Protein AF-A0A7K3DW10-F1 (afdb_monomer_lite)

pLDDT: mean 72.93, std 13.85, range [31.61, 94.25]

Radius of gyration: 40.5 Å; chains: 1; bounding box: 69×40×102 Å

Sequence (208 aa):
GTGTGTGTGTGDTVITGAPDILLNDSLDEQGNASLALQLLGTRPHLVWYLPSLSDTSAATDAQNDRGFLELIPKGWLWGTLQLFVAAALAALWRARRLGPLVPERLPVTIRASETTEGRARLYRKANARDRAATALRLSTRTRLAPLIGVPPSQAHTPETFLPALARQLPTPAQDLHTLLFGPPPATDAALIALADHLDALEREVRHS

Foldseek 3Di:
DDDDDDDPDPDDDDDDPCCPLVDPVCVPPPPSVVVVCVVQVVDPDDDDDDDDPPPPVVVVVVCVVVCVVVVPPPCVVVVVVVVVVVVVVVVVVVVVVPPDDPDDDDDDDDDDDPPCPVVVVVCVVQVVQQVLLLVLLLVLLCLCCVLLVHDNVCSPPCVPNVVSLCVLPVDDPDDPCCLNPNGTDPDPVSSVVSNVSSVVSSVSSVVD

Secondary structure (DSSP, 8-state):
----------------S--GGGSGGGSSSTTHHHHHHHHHHTSS--------TTSTTHHHHTTHHHHHHHSS-HHHHHHHHHHHHHHHHHHHHHHTT-S--------------TT-HHHHHHHHHHHHHHHHHHHHHHHHHHHHHHHTT--GGGTT-HHHHHHHHHHH-SS-SS-HHHHHHSPPPSSHHHHHHHHHHHHHHHHHHHH-

Structure (mmCIF, N/CA/C/O backbone):
data_AF-A0A7K3DW10-F1
#
_entry.id   AF-A0A7K3DW10-F1
#
loop_
_atom_site.group_PDB
_atom_site.id
_atom_site.type_symbol
_atom_site.label_atom_id
_atom_site.label_alt_id
_atom_site.label_comp_id
_atom_site.label_asym_id
_atom_site.label_entity_id
_atom_site.label_seq_id
_atom_site.pdbx_PDB_ins_code
_atom_site.Cartn_x
_atom_site.Cartn_y
_atom_site.Cartn_z
_atom_site.occupancy
_atom_site.B_iso_or_equiv
_atom_site.auth_seq_id
_atom_site.auth_comp_id
_atom_site.auth_asym_id
_atom_site.auth_atom_id
_atom_site.pdbx_PDB_model_num
ATOM 1 N N . GLY A 1 1 ? 24.767 13.835 -59.791 1.00 31.61 1 GLY A N 1
ATOM 2 C CA . GLY A 1 1 ? 26.101 14.461 -59.791 1.00 31.61 1 GLY A CA 1
ATOM 3 C C . GLY A 1 1 ? 27.077 13.479 -60.389 1.00 31.61 1 GLY A C 1
ATOM 4 O O . GLY A 1 1 ? 27.100 12.339 -59.954 1.00 31.61 1 GLY A O 1
ATOM 5 N N . THR A 1 2 ? 27.786 13.882 -61.434 1.00 41.62 2 THR A N 1
ATOM 6 C CA . THR A 1 2 ? 28.720 13.055 -62.208 1.00 41.62 2 THR A CA 1
ATOM 7 C C . THR A 1 2 ? 30.065 12.950 -61.492 1.00 41.62 2 THR A C 1
ATOM 9 O O . THR A 1 2 ? 30.748 13.959 -61.337 1.00 41.62 2 THR A O 1
ATOM 12 N N . GLY A 1 3 ? 30.443 11.745 -61.062 1.00 35.25 3 GLY A N 1
ATOM 13 C CA . GLY A 1 3 ? 31.792 11.428 -60.592 1.00 35.25 3 GLY A CA 1
ATOM 14 C C . GLY A 1 3 ? 32.538 10.635 -61.661 1.00 35.25 3 GLY A C 1
ATOM 15 O O . GLY A 1 3 ? 32.183 9.495 -61.942 1.00 35.25 3 GLY A O 1
ATOM 16 N N . THR A 1 4 ? 33.541 11.245 -62.286 1.00 50.53 4 THR A N 1
ATOM 17 C CA . THR A 1 4 ? 34.429 10.603 -63.264 1.00 50.53 4 THR A CA 1
ATOM 18 C C . THR A 1 4 ? 35.564 9.878 -62.542 1.00 50.53 4 THR A C 1
ATOM 20 O O . THR A 1 4 ? 36.434 10.528 -61.966 1.00 50.53 4 THR A O 1
ATOM 23 N N . GLY A 1 5 ? 35.571 8.546 -62.595 1.00 39.66 5 GLY A N 1
ATOM 24 C CA . GLY A 1 5 ? 36.717 7.708 -62.238 1.00 39.66 5 GLY A CA 1
ATOM 25 C C . GLY A 1 5 ? 37.314 7.097 -63.503 1.00 39.66 5 GLY A C 1
ATOM 26 O O . GLY A 1 5 ? 36.637 6.369 -64.223 1.00 39.66 5 GLY A O 1
ATOM 27 N N . THR A 1 6 ? 38.565 7.424 -63.808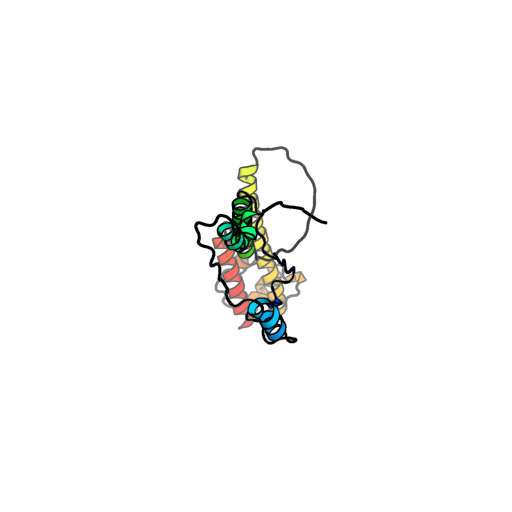 1.00 53.66 6 THR A N 1
ATOM 28 C CA . THR A 1 6 ? 39.306 6.907 -64.964 1.00 53.66 6 THR A CA 1
ATOM 29 C C . THR A 1 6 ? 39.826 5.500 -64.681 1.00 53.66 6 THR A C 1
ATOM 31 O O . THR A 1 6 ? 40.822 5.338 -63.979 1.00 53.66 6 THR A O 1
ATOM 34 N N . GLY A 1 7 ? 39.172 4.495 -65.259 1.00 45.44 7 GLY A N 1
ATOM 35 C CA . GLY A 1 7 ? 39.710 3.149 -65.436 1.00 45.44 7 GLY A CA 1
ATOM 36 C C . GLY A 1 7 ? 39.742 2.820 -66.924 1.00 45.44 7 GLY A C 1
ATOM 37 O O . GLY A 1 7 ? 38.699 2.728 -67.563 1.00 45.44 7 GLY A O 1
ATOM 38 N N . THR A 1 8 ? 40.933 2.685 -67.502 1.00 53.47 8 THR A N 1
ATOM 39 C CA . THR A 1 8 ? 41.121 2.264 -68.895 1.00 53.47 8 THR A CA 1
ATOM 40 C C . THR A 1 8 ? 40.867 0.765 -69.022 1.00 53.47 8 THR A C 1
ATOM 42 O O . THR A 1 8 ? 41.789 -0.045 -68.966 1.00 53.47 8 THR A O 1
ATOM 45 N N . GLY A 1 9 ? 39.600 0.405 -69.182 1.00 54.34 9 GLY A N 1
ATOM 46 C CA . GLY A 1 9 ? 39.150 -0.884 -69.688 1.00 54.34 9 GLY A CA 1
ATOM 47 C C . GLY A 1 9 ? 37.959 -0.621 -70.596 1.00 54.34 9 GLY A C 1
ATOM 48 O O . GLY A 1 9 ? 37.045 0.102 -70.210 1.00 54.34 9 GLY A O 1
ATOM 49 N N . THR A 1 10 ? 37.977 -1.145 -71.818 1.00 59.19 10 THR A N 1
ATOM 50 C CA . THR A 1 10 ? 36.889 -0.995 -72.796 1.00 59.19 10 THR A CA 1
ATOM 51 C C . THR A 1 10 ? 35.698 -1.865 -72.382 1.00 59.19 10 THR A C 1
ATOM 53 O O . THR A 1 10 ? 35.397 -2.875 -73.010 1.00 59.19 10 THR A O 1
ATOM 56 N N . GLY A 1 11 ? 35.074 -1.533 -71.256 1.00 65.44 11 GLY A N 1
ATOM 57 C CA . GLY A 1 11 ? 33.937 -2.251 -70.705 1.00 65.44 11 GLY A CA 1
ATOM 58 C C . GLY A 1 11 ? 32.839 -1.275 -70.324 1.00 65.44 11 GLY A C 1
ATOM 59 O O . GLY A 1 11 ? 33.046 -0.409 -69.476 1.00 65.44 11 GLY A O 1
ATOM 60 N N . ASP A 1 12 ? 31.662 -1.433 -70.928 1.00 69.19 12 ASP A N 1
ATOM 61 C CA . ASP A 1 12 ? 30.487 -0.680 -70.494 1.00 69.19 12 ASP A CA 1
ATOM 62 C C . ASP A 1 12 ? 30.161 -1.061 -69.050 1.00 69.19 12 ASP A C 1
ATOM 64 O O . ASP A 1 12 ? 29.917 -2.233 -68.748 1.00 69.19 12 ASP A O 1
ATOM 68 N N . THR A 1 13 ? 30.181 -0.064 -68.169 1.00 73.75 13 THR A N 1
ATOM 69 C CA . THR A 1 13 ? 29.772 -0.196 -66.772 1.00 73.75 13 THR A CA 1
ATOM 70 C C . THR A 1 13 ? 28.389 0.421 -66.636 1.00 73.75 13 THR A C 1
ATOM 72 O O . THR A 1 13 ? 28.232 1.635 -66.751 1.00 73.75 13 THR A O 1
ATOM 75 N N . VAL A 1 14 ? 27.379 -0.418 -66.412 1.00 73.25 14 VAL A N 1
ATOM 76 C CA . VAL A 1 14 ? 26.004 0.017 -66.152 1.00 73.25 14 VAL A CA 1
ATOM 77 C C . VAL A 1 14 ? 25.771 -0.039 -64.647 1.00 73.25 14 VAL A C 1
ATOM 79 O O . VAL A 1 14 ? 25.924 -1.094 -64.038 1.00 73.25 14 VAL A O 1
ATOM 82 N N . ILE A 1 15 ? 25.429 1.100 -64.045 1.00 74.81 15 ILE A N 1
ATOM 83 C CA . ILE A 1 15 ? 25.097 1.201 -62.620 1.00 74.81 15 ILE A CA 1
ATOM 84 C C . ILE A 1 15 ? 23.582 1.337 -62.504 1.00 74.81 15 ILE A C 1
ATOM 86 O O . ILE A 1 15 ? 23.006 2.304 -63.003 1.00 74.81 15 ILE A O 1
ATOM 90 N N . THR A 1 16 ? 22.946 0.387 -61.826 1.00 71.50 16 THR A N 1
ATOM 91 C CA . THR A 1 16 ? 21.498 0.394 -61.596 1.00 71.50 16 THR A CA 1
ATOM 92 C C . THR A 1 16 ? 21.208 0.878 -60.178 1.00 71.50 16 THR A C 1
ATOM 94 O O . THR A 1 16 ? 21.717 0.317 -59.214 1.00 71.50 16 THR A O 1
ATOM 97 N N . GLY A 1 17 ? 20.390 1.926 -60.045 1.00 71.69 17 GLY A N 1
ATOM 98 C CA . GLY A 1 17 ? 20.025 2.525 -58.750 1.00 71.69 17 GLY A CA 1
ATOM 99 C C . GLY A 1 17 ? 18.888 1.819 -58.002 1.00 71.69 17 GLY A C 1
ATOM 100 O O . GLY A 1 17 ? 18.508 2.272 -56.929 1.00 71.69 17 GLY A O 1
ATOM 101 N N . ALA A 1 18 ? 18.339 0.746 -58.569 1.00 73.38 18 ALA A N 1
ATOM 102 C CA . ALA A 1 18 ? 17.286 -0.066 -57.974 1.00 73.38 18 ALA A CA 1
ATOM 103 C C . ALA A 1 18 ? 17.793 -1.514 -57.872 1.00 73.38 18 ALA A C 1
ATOM 105 O O . ALA A 1 18 ? 17.729 -2.239 -58.865 1.00 73.38 18 ALA A O 1
ATOM 106 N N . PRO A 1 19 ? 18.356 -1.935 -56.728 1.00 70.88 19 PRO A N 1
ATOM 107 C CA . PRO A 1 19 ? 18.767 -3.325 -56.536 1.00 70.88 19 PRO A CA 1
ATOM 108 C C . PRO A 1 19 ? 17.555 -4.265 -56.445 1.00 70.88 19 PRO A C 1
ATOM 110 O O . PRO A 1 19 ? 17.658 -5.426 -56.829 1.00 70.88 19 PRO A O 1
ATOM 113 N N . ASP A 1 20 ? 16.404 -3.738 -56.017 1.00 72.12 20 ASP A N 1
ATOM 114 C CA . ASP A 1 20 ? 15.192 -4.493 -55.675 1.00 72.12 20 ASP A CA 1
ATOM 115 C C . ASP A 1 20 ? 14.641 -5.353 -56.816 1.00 72.12 20 ASP A C 1
ATOM 117 O O . ASP A 1 20 ? 14.128 -6.443 -56.571 1.00 72.12 20 ASP A O 1
ATOM 121 N N . ILE A 1 21 ? 14.813 -4.913 -58.067 1.00 69.75 21 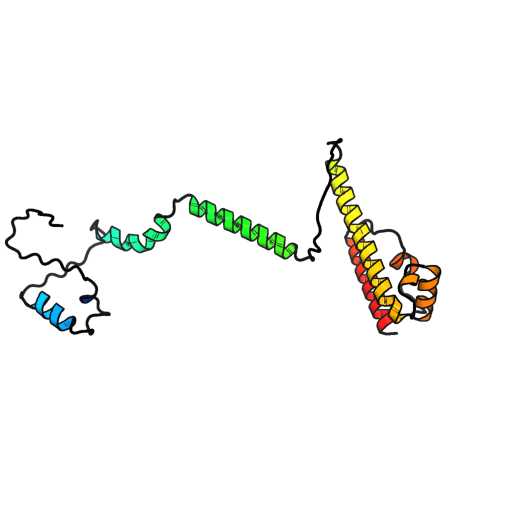ILE A N 1
ATOM 122 C CA . ILE A 1 21 ? 14.363 -5.640 -59.267 1.00 69.75 21 ILE A CA 1
ATOM 123 C C . ILE A 1 21 ? 15.162 -6.927 -59.540 1.00 69.75 21 ILE A C 1
ATOM 125 O O . ILE A 1 21 ? 14.759 -7.729 -60.379 1.00 69.75 21 ILE A O 1
ATOM 129 N N . LEU A 1 22 ? 16.311 -7.106 -58.876 1.00 73.50 22 LEU A N 1
ATOM 130 C CA . LEU A 1 22 ? 17.174 -8.286 -58.994 1.00 73.50 22 LEU A CA 1
ATOM 131 C C . LEU A 1 22 ? 17.059 -9.225 -57.781 1.00 73.50 22 LEU A C 1
ATOM 133 O O . LEU A 1 22 ? 17.731 -10.257 -57.761 1.00 73.50 22 LEU A O 1
ATOM 137 N N . LEU A 1 23 ? 16.242 -8.889 -56.773 1.00 76.44 23 LEU A N 1
ATOM 138 C CA . LEU A 1 23 ? 15.962 -9.788 -55.653 1.00 76.44 23 LEU A CA 1
ATOM 139 C C . LEU A 1 23 ? 14.937 -10.856 -56.048 1.00 76.44 23 LEU A C 1
ATOM 141 O O . LEU A 1 23 ? 14.028 -10.607 -56.836 1.00 76.44 23 LEU A O 1
ATOM 145 N N . ASN A 1 24 ? 15.075 -12.043 -55.447 1.00 75.75 24 ASN A N 1
ATOM 146 C CA . ASN A 1 24 ? 14.178 -13.178 -55.685 1.00 75.75 24 ASN A CA 1
ATOM 147 C C . ASN A 1 24 ? 12.707 -12.824 -55.435 1.00 75.75 24 ASN A C 1
ATOM 149 O O . ASN A 1 24 ? 11.846 -13.296 -56.168 1.00 75.75 24 ASN A O 1
ATOM 153 N N . ASP A 1 25 ? 12.448 -11.982 -54.433 1.00 77.56 25 ASP A N 1
ATOM 154 C CA . ASP A 1 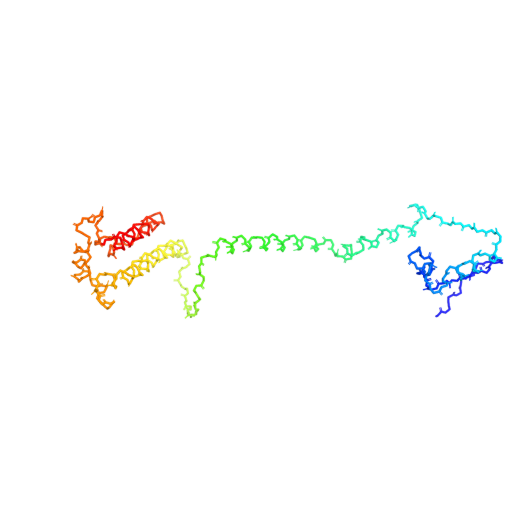25 ? 11.099 -11.624 -53.991 1.00 77.56 25 ASP A CA 1
ATOM 155 C C . ASP A 1 25 ? 10.360 -10.698 -54.971 1.00 77.56 25 ASP A C 1
ATOM 157 O O . ASP A 1 25 ? 9.142 -10.603 -54.897 1.00 77.56 25 ASP A O 1
ATOM 161 N N . SER A 1 26 ? 11.077 -10.032 -55.885 1.00 75.00 26 SER A N 1
ATOM 162 C CA . SER A 1 26 ? 10.505 -9.048 -56.820 1.00 75.00 26 SER A CA 1
ATOM 163 C C . SER A 1 26 ? 10.673 -9.453 -58.289 1.00 75.00 26 SER A C 1
ATOM 165 O O . SER A 1 26 ? 10.379 -8.665 -59.193 1.00 75.00 26 SER A O 1
ATOM 167 N N . LEU A 1 27 ? 11.222 -10.642 -58.562 1.00 77.25 27 LEU A N 1
ATOM 168 C CA . LEU A 1 27 ? 11.637 -11.046 -59.909 1.00 77.25 27 LEU A CA 1
ATOM 169 C C . LEU A 1 27 ? 10.438 -11.342 -60.823 1.00 77.25 27 LEU A C 1
ATOM 171 O O . LEU A 1 27 ? 10.477 -11.065 -62.026 1.00 77.25 27 LEU A O 1
ATOM 175 N N . ASP A 1 28 ? 9.377 -11.908 -60.258 1.00 77.25 28 ASP A N 1
ATOM 176 C CA . ASP A 1 28 ? 8.126 -12.247 -60.936 1.00 77.25 28 ASP A CA 1
ATOM 177 C C . ASP A 1 28 ? 7.158 -11.057 -61.052 1.00 77.25 28 ASP A C 1
ATOM 179 O O . ASP A 1 28 ? 6.156 -11.134 -61.768 1.00 77.25 28 ASP A O 1
ATOM 183 N N . GLU A 1 29 ? 7.490 -9.921 -60.437 1.00 76.88 29 GLU A N 1
ATOM 184 C CA . GLU A 1 29 ? 6.685 -8.708 -60.483 1.00 76.88 29 GLU A CA 1
ATOM 185 C C . GLU A 1 29 ? 7.016 -7.815 -61.696 1.00 76.88 29 GLU A C 1
ATOM 187 O O . GLU A 1 29 ? 8.162 -7.691 -62.126 1.00 76.88 29 GLU A O 1
ATOM 192 N N . 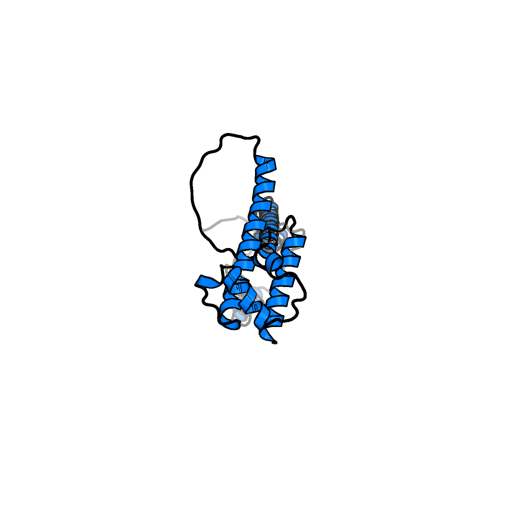GLN A 1 30 ? 5.978 -7.208 -62.292 1.00 76.19 30 GLN A N 1
ATOM 193 C CA . GLN A 1 30 ? 6.023 -6.189 -63.365 1.00 76.19 30 GLN A CA 1
ATOM 194 C C . GLN A 1 30 ? 7.025 -6.422 -64.521 1.00 76.19 30 GLN A C 1
ATOM 196 O O . GLN A 1 30 ? 7.449 -5.479 -65.187 1.00 76.19 30 GLN A O 1
ATOM 201 N N . GLY A 1 31 ? 7.369 -7.677 -64.821 1.00 73.62 31 GLY A N 1
ATOM 202 C CA . GLY A 1 31 ? 8.299 -8.011 -65.903 1.00 73.62 31 GLY A CA 1
ATOM 203 C C . GLY A 1 31 ? 9.777 -7.797 -65.560 1.00 73.62 31 GLY A C 1
ATOM 204 O O . GLY A 1 31 ? 10.606 -7.814 -66.477 1.00 73.62 31 GLY A O 1
ATOM 205 N N . ASN A 1 32 ? 10.124 -7.665 -64.276 1.00 80.38 32 ASN A N 1
ATOM 206 C CA . ASN A 1 32 ? 11.501 -7.536 -63.790 1.00 80.38 32 ASN A CA 1
ATOM 207 C C . ASN A 1 32 ? 12.396 -8.683 -64.282 1.00 80.38 32 ASN A C 1
ATOM 209 O O . ASN A 1 32 ? 13.516 -8.429 -64.720 1.00 80.38 32 ASN A O 1
ATOM 213 N N . ALA A 1 33 ? 11.882 -9.917 -64.354 1.00 78.56 33 ALA A N 1
ATOM 214 C CA . ALA A 1 33 ? 12.588 -11.051 -64.955 1.00 78.56 33 ALA A CA 1
ATOM 215 C C . ALA A 1 33 ? 13.017 -10.799 -66.412 1.00 78.56 33 ALA A C 1
ATOM 217 O O . ALA A 1 33 ? 14.147 -11.100 -66.790 1.00 78.56 33 ALA A O 1
ATOM 218 N N . SER A 1 34 ? 12.137 -10.232 -67.243 1.00 81.50 34 SER A N 1
ATOM 219 C CA . SER A 1 34 ? 12.453 -9.960 -68.652 1.00 81.50 34 SER A CA 1
ATOM 220 C C . SER A 1 34 ? 13.498 -8.852 -68.798 1.00 81.50 34 SER A C 1
ATOM 222 O O . SER A 1 34 ? 14.411 -8.971 -69.614 1.00 81.50 34 SER A O 1
ATOM 224 N N . LEU A 1 35 ? 13.429 -7.829 -67.942 1.00 79.56 35 LEU A N 1
ATOM 225 C CA . LEU A 1 35 ? 14.423 -6.762 -67.866 1.00 79.56 35 LEU A CA 1
ATOM 226 C C . LEU A 1 35 ? 15.782 -7.297 -67.388 1.00 79.56 35 LEU A C 1
ATOM 228 O O . LEU A 1 35 ? 16.809 -6.991 -67.994 1.00 79.56 35 LEU A O 1
ATOM 232 N N . ALA A 1 36 ? 15.793 -8.133 -66.348 1.00 79.00 36 ALA A N 1
ATOM 233 C CA . ALA A 1 36 ? 16.996 -8.775 -65.828 1.00 79.00 36 ALA A CA 1
ATOM 234 C C . ALA A 1 36 ? 17.646 -9.684 -66.881 1.00 79.00 36 ALA A C 1
ATOM 236 O O . ALA A 1 36 ? 18.857 -9.617 -67.083 1.00 79.00 36 ALA A O 1
ATOM 237 N N . LEU A 1 37 ? 16.853 -10.472 -67.617 1.00 80.06 37 LEU A N 1
ATOM 238 C CA . LEU A 1 37 ? 17.339 -11.308 -68.718 1.00 80.06 37 LEU A CA 1
ATOM 239 C C . LEU A 1 37 ? 17.858 -10.483 -69.898 1.00 80.06 37 LEU A C 1
ATOM 241 O O . LEU A 1 37 ? 18.860 -10.863 -70.495 1.00 80.06 37 LEU A O 1
ATOM 245 N N . GLN A 1 38 ? 17.239 -9.348 -70.226 1.00 80.44 38 GLN A N 1
ATOM 246 C CA . GLN A 1 38 ? 17.754 -8.443 -71.257 1.00 80.44 38 GLN A CA 1
ATOM 247 C C . GLN A 1 38 ? 19.111 -7.856 -70.836 1.00 80.44 38 GLN A C 1
ATOM 249 O O . GLN A 1 38 ? 20.055 -7.828 -71.626 1.00 80.44 38 GLN A O 1
ATOM 254 N N . LEU A 1 39 ? 19.234 -7.425 -69.578 1.00 78.31 39 LEU A N 1
ATOM 255 C CA . LEU A 1 39 ? 20.456 -6.825 -69.039 1.00 78.31 39 LEU A CA 1
ATOM 256 C C . LEU A 1 39 ? 21.601 -7.841 -68.918 1.00 78.31 39 LEU A C 1
ATOM 258 O O . LEU A 1 39 ? 22.717 -7.554 -69.349 1.00 78.31 39 LEU A O 1
ATOM 262 N N . LEU A 1 40 ? 21.338 -9.029 -68.370 1.00 76.12 40 LEU A N 1
ATOM 263 C CA . LEU A 1 40 ? 22.361 -10.057 -68.135 1.00 76.12 40 LEU A CA 1
ATOM 264 C C . LEU A 1 40 ? 22.608 -10.937 -69.368 1.00 76.12 40 LEU A C 1
ATOM 266 O O . LEU A 1 40 ? 23.728 -11.391 -69.582 1.00 76.12 40 LEU A O 1
ATOM 270 N N . GLY A 1 41 ? 21.587 -11.167 -70.193 1.00 73.19 41 GLY A N 1
ATOM 271 C CA . GLY A 1 41 ? 21.638 -12.051 -71.361 1.00 73.19 41 GLY A CA 1
ATOM 272 C C . GLY A 1 41 ? 22.234 -11.417 -72.617 1.00 73.19 41 GLY A C 1
ATOM 273 O O . GLY A 1 41 ? 22.494 -12.125 -73.587 1.00 73.19 41 GLY A O 1
ATOM 274 N N . THR A 1 42 ? 22.502 -10.106 -72.615 1.00 72.75 42 THR A N 1
ATOM 275 C CA . THR A 1 42 ? 23.158 -9.427 -73.750 1.00 72.75 42 THR A CA 1
ATOM 276 C C . THR A 1 42 ? 24.602 -9.915 -73.960 1.00 72.75 42 THR A C 1
ATOM 278 O O . THR A 1 42 ? 25.136 -9.800 -75.064 1.00 72.75 42 THR A O 1
ATOM 281 N N . ARG A 1 43 ? 25.254 -10.487 -72.934 1.00 73.44 43 ARG A N 1
ATOM 282 C CA . ARG A 1 43 ? 26.626 -11.011 -73.029 1.00 73.44 43 ARG A CA 1
ATOM 283 C C . ARG A 1 43 ? 26.677 -12.519 -72.740 1.00 73.44 43 ARG A C 1
ATOM 285 O O . ARG A 1 43 ? 26.048 -12.972 -71.792 1.00 73.44 43 ARG A O 1
ATOM 292 N N . PRO A 1 44 ? 27.479 -13.301 -73.491 1.00 72.06 44 PRO A N 1
ATOM 293 C CA . PRO A 1 44 ? 27.583 -14.754 -73.309 1.00 72.06 44 PRO A CA 1
ATOM 294 C C . PRO A 1 44 ? 28.353 -15.173 -72.044 1.00 72.06 44 PRO A C 1
ATOM 296 O O . PRO A 1 44 ? 28.306 -16.338 -71.659 1.00 72.06 44 PRO A O 1
ATOM 299 N N . HIS A 1 45 ? 29.068 -14.247 -71.397 1.00 74.12 45 HIS A N 1
ATOM 300 C CA . HIS A 1 45 ? 29.840 -14.511 -70.184 1.00 74.12 45 HIS A CA 1
ATOM 301 C C . HIS A 1 45 ? 29.303 -13.682 -69.022 1.00 74.12 45 HIS A C 1
ATOM 303 O O . HIS A 1 45 ? 29.409 -12.455 -69.025 1.00 74.12 45 HIS A O 1
ATOM 309 N N . LEU A 1 46 ? 28.765 -14.377 -68.021 1.00 78.12 46 LEU A N 1
ATOM 310 C CA . LEU A 1 46 ? 28.290 -13.799 -66.773 1.00 78.12 46 LEU A CA 1
ATOM 311 C C . LEU A 1 46 ? 29.182 -14.297 -65.633 1.00 78.12 46 LEU A C 1
ATOM 313 O O . LEU A 1 46 ? 29.307 -15.502 -65.420 1.00 78.12 46 LEU A O 1
ATOM 317 N N . VAL A 1 47 ? 29.818 -13.370 -64.918 1.00 78.38 47 VAL A N 1
ATOM 318 C CA . VAL A 1 47 ? 30.636 -13.684 -63.742 1.00 78.38 47 VAL A CA 1
ATOM 319 C C . VAL A 1 47 ? 29.855 -13.272 -62.506 1.00 78.38 47 VAL A C 1
ATOM 321 O O . VAL A 1 47 ? 29.613 -12.088 -62.285 1.00 78.38 47 VAL A O 1
ATOM 324 N N . TRP A 1 48 ? 29.466 -14.255 -61.700 1.00 78.06 48 TRP A N 1
ATOM 325 C CA . TRP A 1 48 ? 28.854 -14.016 -60.400 1.00 78.06 48 TRP A CA 1
ATOM 326 C C . TRP A 1 48 ? 29.954 -13.773 -59.375 1.00 78.06 48 TRP A C 1
ATOM 328 O O . TRP A 1 48 ? 30.717 -14.680 -59.043 1.00 78.06 48 TRP A O 1
ATOM 338 N N . TYR A 1 49 ? 30.055 -12.537 -58.895 1.00 76.00 49 TYR A N 1
ATOM 339 C CA . TYR A 1 49 ? 30.950 -12.210 -57.796 1.00 76.00 49 TYR A CA 1
ATOM 340 C C . TYR A 1 49 ? 30.263 -12.550 -56.473 1.00 76.00 49 TYR A C 1
ATOM 342 O O . TYR A 1 49 ? 29.222 -11.983 -56.148 1.00 76.00 49 TYR A O 1
ATOM 350 N N . LEU A 1 50 ? 30.847 -13.486 -55.724 1.00 75.12 50 LEU A N 1
ATOM 351 C CA . LEU A 1 50 ? 30.429 -13.811 -54.366 1.00 75.12 50 LEU A CA 1
ATOM 352 C C . LEU A 1 50 ? 31.436 -13.157 -53.406 1.00 75.12 50 LEU A C 1
ATOM 354 O O . LEU A 1 50 ? 32.585 -13.605 -53.368 1.00 75.12 50 LEU A O 1
ATOM 358 N N . PRO A 1 51 ? 31.055 -12.099 -52.669 1.00 70.12 51 PRO A N 1
ATOM 359 C CA . PRO A 1 51 ? 31.961 -11.443 -51.736 1.00 70.12 51 PRO A CA 1
ATOM 360 C C . PRO A 1 51 ? 32.427 -12.434 -50.668 1.00 70.12 51 PRO A C 1
ATOM 362 O O . PRO A 1 51 ? 31.617 -13.150 -50.073 1.00 70.12 51 PRO A O 1
ATOM 365 N N . SER A 1 52 ? 33.729 -12.483 -50.412 1.00 67.50 52 SER A N 1
ATOM 366 C CA . SER A 1 52 ? 34.296 -13.271 -49.317 1.00 67.50 52 SER A CA 1
ATOM 367 C C . SER A 1 52 ? 34.389 -12.414 -48.050 1.00 67.50 52 SER A C 1
ATOM 369 O O . SER A 1 52 ? 34.488 -11.196 -48.133 1.00 67.50 52 SER A O 1
ATOM 371 N N . LEU A 1 53 ? 34.405 -13.014 -46.854 1.00 55.06 53 LEU A N 1
ATOM 372 C CA . LEU A 1 53 ? 34.553 -12.265 -45.585 1.00 55.06 53 LEU A CA 1
ATOM 373 C C . LEU A 1 53 ? 35.878 -11.479 -45.483 1.00 55.06 53 LEU A C 1
ATOM 375 O O . LEU A 1 53 ? 36.031 -10.624 -44.614 1.00 55.06 53 LEU A O 1
ATOM 379 N N . SER A 1 54 ? 36.836 -11.787 -46.357 1.00 60.94 54 SER A N 1
ATOM 380 C CA . SER A 1 54 ? 38.098 -11.070 -46.551 1.00 60.94 54 SER A CA 1
ATOM 381 C C . SER A 1 54 ? 37.960 -9.790 -47.385 1.00 60.94 54 SER A C 1
ATOM 383 O O . SER A 1 54 ? 38.875 -8.969 -47.371 1.00 60.94 54 SER A O 1
ATOM 385 N N . ASP A 1 55 ? 36.841 -9.598 -48.087 1.00 65.12 55 ASP A N 1
ATOM 386 C CA . ASP A 1 55 ? 36.538 -8.365 -48.804 1.00 65.12 55 ASP A CA 1
ATOM 387 C C . ASP A 1 55 ? 35.999 -7.321 -47.820 1.00 65.12 55 ASP A C 1
ATOM 389 O O . ASP A 1 55 ? 34.910 -7.458 -47.258 1.00 65.12 55 ASP A O 1
ATOM 393 N N . THR A 1 56 ? 36.760 -6.242 -47.626 1.00 55.19 56 THR A N 1
ATOM 394 C CA . THR A 1 56 ? 36.464 -5.137 -46.694 1.00 55.19 56 THR A CA 1
ATOM 395 C C . THR A 1 56 ? 35.053 -4.551 -46.874 1.00 55.19 56 THR A C 1
ATOM 397 O O . THR A 1 56 ? 34.474 -4.030 -45.924 1.00 55.19 56 THR A O 1
ATOM 400 N N . SER A 1 57 ? 34.459 -4.673 -48.066 1.00 57.34 57 SER A N 1
ATOM 401 C CA . SER A 1 57 ? 33.093 -4.227 -48.367 1.00 57.34 57 SER A CA 1
ATOM 402 C C . SER A 1 57 ? 32.004 -5.154 -47.804 1.00 57.34 57 SER A C 1
ATOM 404 O O . SER A 1 57 ? 30.998 -4.654 -47.311 1.00 57.34 57 SER A O 1
ATOM 406 N N . ALA A 1 58 ? 32.213 -6.478 -47.774 1.00 53.41 58 ALA A N 1
ATOM 407 C CA . ALA A 1 58 ? 31.246 -7.445 -47.227 1.00 53.41 58 ALA A CA 1
ATOM 408 C C . ALA A 1 58 ? 31.122 -7.347 -45.697 1.00 53.41 58 ALA A C 1
ATOM 410 O O . ALA A 1 58 ? 30.058 -7.585 -45.123 1.00 53.41 58 ALA A O 1
ATOM 411 N N . ALA A 1 59 ? 32.201 -6.919 -45.038 1.00 52.56 59 ALA A N 1
ATOM 412 C CA . ALA A 1 59 ? 32.188 -6.589 -43.619 1.00 52.56 59 ALA A CA 1
ATOM 413 C C . ALA A 1 59 ? 31.312 -5.364 -43.297 1.00 52.56 59 ALA A C 1
ATOM 415 O O . ALA A 1 59 ? 30.950 -5.187 -42.142 1.00 52.56 59 ALA A O 1
ATOM 416 N N . THR A 1 60 ? 30.951 -4.537 -44.288 1.00 53.88 60 THR A N 1
ATOM 417 C CA . THR A 1 60 ? 30.167 -3.309 -44.064 1.00 53.88 60 THR A CA 1
ATOM 418 C C . THR A 1 60 ? 28.662 -3.599 -43.991 1.00 53.88 60 THR A C 1
ATOM 420 O O . THR A 1 60 ? 27.979 -3.026 -43.147 1.00 53.88 60 THR A O 1
ATOM 423 N N . ASP A 1 61 ? 28.152 -4.549 -44.787 1.00 54.12 61 ASP A N 1
ATOM 424 C CA . ASP A 1 61 ? 26.725 -4.918 -44.785 1.00 54.12 61 ASP A CA 1
ATOM 425 C C . ASP A 1 61 ? 26.351 -5.885 -43.655 1.00 54.12 61 ASP A C 1
ATOM 427 O O . ASP A 1 61 ? 25.311 -5.715 -43.024 1.00 54.12 61 ASP A O 1
ATOM 431 N N . ALA A 1 62 ? 27.223 -6.833 -43.291 1.00 52.62 62 ALA A N 1
ATOM 432 C CA . ALA A 1 62 ? 27.021 -7.654 -42.088 1.00 52.62 62 ALA A CA 1
ATOM 433 C C . ALA A 1 62 ? 27.101 -6.826 -40.784 1.00 52.62 62 ALA A C 1
ATOM 435 O O . ALA A 1 62 ? 26.675 -7.278 -39.716 1.00 52.62 62 ALA A O 1
ATOM 436 N N . GLN A 1 63 ? 27.635 -5.601 -40.865 1.00 51.50 63 GLN A N 1
ATOM 437 C CA . GLN A 1 63 ? 27.620 -4.623 -39.785 1.00 51.50 63 GLN A CA 1
ATOM 438 C C . GLN A 1 63 ? 26.297 -3.846 -39.715 1.00 51.50 63 GLN A C 1
ATOM 440 O O . GLN A 1 63 ? 26.046 -3.256 -38.673 1.00 51.50 63 GLN A O 1
ATOM 445 N N . ASN A 1 64 ? 25.426 -3.842 -40.735 1.00 51.53 64 ASN A N 1
ATOM 446 C CA . ASN A 1 64 ? 24.168 -3.075 -40.680 1.00 51.53 64 ASN A CA 1
ATOM 447 C C . ASN A 1 64 ? 23.187 -3.615 -39.625 1.00 51.53 64 ASN A C 1
ATOM 449 O O . ASN A 1 64 ? 22.524 -2.820 -38.959 1.00 51.53 64 ASN A O 1
ATOM 453 N N . ASP A 1 65 ? 23.196 -4.924 -39.357 1.00 50.91 65 ASP A N 1
ATOM 454 C CA . ASP A 1 65 ? 22.452 -5.509 -38.229 1.00 50.91 65 ASP A CA 1
ATOM 455 C C . ASP A 1 65 ? 23.084 -5.169 -36.866 1.00 50.91 65 ASP A C 1
ATOM 457 O O . ASP A 1 65 ? 22.400 -5.105 -35.842 1.00 50.91 65 ASP A O 1
ATOM 461 N N . ARG A 1 66 ? 24.397 -4.892 -36.834 1.00 52.25 66 ARG A N 1
ATOM 462 C CA . ARG A 1 66 ? 25.093 -4.357 -35.649 1.00 52.25 66 ARG A CA 1
ATOM 463 C C . ARG A 1 66 ? 24.993 -2.834 -35.544 1.00 52.25 66 ARG A C 1
ATOM 465 O O . ARG A 1 66 ? 25.149 -2.295 -34.452 1.00 52.25 66 ARG A O 1
ATOM 472 N N . GLY A 1 67 ? 24.666 -2.150 -36.637 1.00 54.69 67 GLY A N 1
ATOM 473 C CA . GLY A 1 67 ? 24.728 -0.702 -36.780 1.00 54.69 67 GLY A CA 1
ATOM 474 C C . GLY A 1 67 ? 23.792 0.015 -35.823 1.00 54.69 67 GLY A C 1
ATOM 475 O O . GLY A 1 67 ? 24.197 0.985 -35.193 1.00 54.69 67 GLY A O 1
ATOM 476 N N . PHE A 1 68 ? 22.582 -0.499 -35.604 1.00 56.50 68 PHE A N 1
ATOM 477 C CA . PHE A 1 68 ? 21.611 0.166 -34.728 1.00 56.50 68 PHE A CA 1
ATOM 478 C C . PHE A 1 68 ? 22.013 0.149 -33.243 1.00 56.50 68 PHE A C 1
ATOM 480 O O . PHE A 1 68 ? 21.753 1.110 -32.520 1.00 56.50 68 PHE A O 1
ATOM 487 N N . LEU A 1 69 ? 22.677 -0.919 -32.784 1.00 56.16 69 LEU A N 1
ATOM 488 C CA . LEU A 1 69 ? 23.190 -1.032 -31.411 1.00 56.16 69 LEU A CA 1
ATOM 489 C C . LEU A 1 69 ? 24.621 -0.497 -31.257 1.00 56.16 69 LEU A C 1
ATOM 491 O O . LEU A 1 69 ? 25.054 -0.245 -30.136 1.00 56.16 69 LEU A O 1
ATOM 495 N N . GLU A 1 70 ? 25.352 -0.309 -32.355 1.00 59.50 70 GLU A N 1
ATOM 496 C CA . GLU A 1 70 ? 26.724 0.215 -32.371 1.00 59.50 70 GLU A CA 1
ATOM 497 C C . GLU A 1 70 ? 26.779 1.739 -32.583 1.00 59.50 70 GLU A C 1
ATOM 499 O O . GLU A 1 70 ? 27.686 2.400 -32.079 1.00 59.50 70 GLU A O 1
ATOM 504 N N . LEU A 1 71 ? 25.750 2.318 -33.216 1.00 60.75 71 LEU A N 1
ATOM 505 C CA . LEU A 1 71 ? 25.446 3.758 -33.203 1.00 60.75 71 LEU A CA 1
ATOM 506 C C . LEU A 1 71 ? 25.111 4.267 -31.793 1.00 60.75 71 LEU A C 1
ATOM 508 O O . LEU A 1 71 ? 25.203 5.462 -31.512 1.00 60.75 71 LEU A O 1
ATOM 512 N N . ILE A 1 72 ? 24.734 3.358 -30.895 1.00 60.75 72 ILE A N 1
ATOM 513 C CA . ILE A 1 72 ? 24.522 3.647 -29.488 1.00 60.75 72 ILE A CA 1
ATOM 514 C C . ILE A 1 72 ? 25.896 3.713 -28.796 1.00 60.75 72 ILE A C 1
ATOM 516 O O . ILE A 1 72 ? 26.610 2.708 -28.747 1.00 60.75 72 ILE A O 1
ATOM 520 N N . PRO A 1 73 ? 26.287 4.866 -28.212 1.00 65.69 73 PRO A N 1
ATOM 521 C CA . PRO A 1 73 ? 27.539 4.977 -27.473 1.00 65.69 73 PRO A CA 1
ATOM 522 C C . PRO A 1 73 ? 27.639 3.853 -26.438 1.00 65.69 73 PRO A C 1
ATOM 524 O O . PRO A 1 73 ? 26.691 3.632 -25.686 1.00 65.69 73 PRO A O 1
ATOM 527 N N . LYS A 1 74 ? 28.789 3.171 -26.345 1.00 64.81 74 LYS A N 1
ATOM 528 C CA . LYS A 1 74 ? 29.000 2.005 -25.451 1.00 64.81 74 LYS A CA 1
ATOM 529 C C . LYS A 1 74 ? 28.621 2.268 -23.978 1.00 64.81 74 LYS A C 1
ATOM 531 O O . LYS A 1 74 ? 28.333 1.335 -23.234 1.00 64.81 74 LYS A O 1
ATOM 536 N N . GLY A 1 75 ? 28.581 3.536 -23.555 1.00 64.62 75 GLY A N 1
ATOM 537 C CA . GLY A 1 75 ? 28.108 3.958 -22.231 1.00 64.62 75 GLY A CA 1
ATOM 538 C C . GLY A 1 75 ? 26.585 3.918 -22.032 1.00 64.62 75 GLY A C 1
ATOM 539 O O . GLY A 1 75 ? 26.124 3.839 -20.896 1.00 64.62 75 GLY A O 1
ATOM 540 N N . TRP A 1 76 ? 25.777 3.929 -23.095 1.00 72.94 76 TRP A N 1
ATOM 541 C CA . TRP A 1 76 ? 24.316 3.923 -22.979 1.00 72.94 76 TRP A CA 1
ATOM 542 C C . TRP A 1 76 ? 23.765 2.538 -22.622 1.00 72.94 76 TRP A C 1
ATOM 544 O O . TRP A 1 76 ? 22.740 2.450 -21.956 1.00 72.94 76 TRP A O 1
ATOM 554 N N . LEU A 1 77 ? 24.480 1.454 -22.949 1.00 75.00 77 LEU A N 1
ATOM 555 C CA . LEU A 1 77 ? 24.190 0.111 -22.424 1.00 75.00 77 LEU A CA 1
ATOM 556 C C . LEU A 1 77 ? 24.255 0.085 -20.890 1.00 75.00 77 LEU A C 1
ATOM 558 O O . LEU A 1 77 ? 23.357 -0.437 -20.239 1.00 75.00 77 LEU A O 1
ATOM 562 N N . TRP A 1 78 ? 25.261 0.735 -20.299 1.00 79.19 78 TRP A N 1
ATOM 563 C CA . TRP A 1 78 ? 25.332 0.910 -18.846 1.00 79.19 78 TRP A CA 1
ATOM 564 C C . TRP A 1 78 ? 24.209 1.806 -18.322 1.00 79.19 78 TRP A C 1
ATOM 566 O O . TRP A 1 78 ? 23.624 1.503 -17.285 1.00 79.19 78 TRP A O 1
ATOM 576 N N . GLY A 1 79 ? 23.847 2.857 -19.062 1.00 82.62 79 GLY A N 1
ATOM 577 C CA . GLY A 1 79 ? 22.722 3.732 -18.723 1.00 82.62 79 GLY A CA 1
ATOM 578 C C . GLY A 1 79 ? 21.364 3.020 -18.738 1.00 82.62 79 GLY A C 1
ATOM 579 O O . GLY A 1 79 ? 20.579 3.182 -17.809 1.00 82.62 79 GLY A O 1
ATOM 580 N N . THR A 1 80 ? 21.091 2.200 -19.752 1.00 84.31 80 THR A N 1
ATOM 581 C CA . THR A 1 80 ? 19.853 1.412 -19.875 1.00 84.31 80 THR A CA 1
ATOM 582 C C . THR A 1 80 ? 19.813 0.274 -18.863 1.00 84.31 80 THR A C 1
ATOM 584 O O . THR A 1 80 ? 18.765 0.050 -18.264 1.00 84.31 80 THR A O 1
ATOM 587 N N . LEU A 1 81 ? 20.945 -0.378 -18.582 1.00 86.38 81 LEU A N 1
ATOM 588 C CA . LEU A 1 81 ? 21.051 -1.370 -17.513 1.00 86.38 81 LEU A CA 1
ATOM 589 C C . LEU A 1 81 ? 20.799 -0.734 -16.140 1.00 86.38 81 LEU A C 1
ATOM 591 O O . LEU A 1 81 ? 20.035 -1.268 -15.340 1.00 86.38 81 LEU A O 1
ATOM 595 N N . GLN A 1 82 ? 21.383 0.434 -15.874 1.00 90.00 82 GLN A N 1
ATOM 596 C CA . GLN A 1 82 ? 21.151 1.173 -14.637 1.00 90.00 82 GLN A CA 1
ATOM 597 C C . GLN A 1 82 ? 19.701 1.663 -14.535 1.00 90.00 82 GLN A C 1
ATOM 599 O O . GLN A 1 82 ? 19.105 1.564 -13.463 1.00 90.00 82 GLN A O 1
ATOM 604 N N . LEU A 1 83 ? 19.109 2.134 -15.636 1.00 90.62 83 LEU A N 1
ATOM 605 C CA . LEU A 1 83 ? 17.695 2.504 -15.713 1.00 90.62 83 LEU A CA 1
ATOM 606 C C . LEU A 1 83 ? 16.794 1.292 -15.465 1.00 90.62 83 LEU A C 1
ATOM 608 O O . LEU A 1 83 ? 15.814 1.410 -14.738 1.00 90.62 83 LEU A O 1
ATOM 612 N N . PHE A 1 84 ? 17.138 0.128 -16.012 1.00 93.38 84 PHE A N 1
ATOM 613 C CA . PHE A 1 84 ? 16.413 -1.120 -15.806 1.00 93.38 84 PHE A CA 1
ATOM 614 C C . PHE A 1 84 ? 16.495 -1.578 -14.350 1.00 93.38 84 PHE A C 1
ATOM 616 O O . PHE A 1 84 ? 15.468 -1.879 -13.750 1.00 93.38 84 PHE A O 1
ATOM 623 N N . VAL A 1 85 ? 17.683 -1.562 -13.741 1.00 94.25 85 VAL A N 1
ATOM 624 C CA . VAL A 1 85 ? 17.859 -1.873 -12.314 1.00 94.25 85 VAL A CA 1
ATOM 625 C C . VAL A 1 85 ? 17.088 -0.876 -11.449 1.00 94.25 85 VAL A C 1
ATOM 627 O O . VAL A 1 85 ? 16.387 -1.282 -10.524 1.00 94.25 85 VAL A O 1
ATOM 630 N N . ALA A 1 86 ? 17.149 0.419 -11.763 1.00 93.44 86 ALA A N 1
ATOM 631 C CA . ALA A 1 86 ? 16.382 1.447 -11.067 1.00 93.44 86 ALA A CA 1
ATOM 632 C C . ALA A 1 86 ? 14.869 1.238 -11.228 1.00 93.44 86 ALA A C 1
ATOM 634 O O . ALA A 1 86 ? 14.137 1.345 -10.247 1.00 93.44 86 ALA A O 1
ATOM 635 N N . ALA A 1 87 ? 14.397 0.885 -12.425 1.00 93.44 87 ALA A N 1
ATOM 636 C CA . ALA A 1 87 ? 13.000 0.577 -12.708 1.00 93.44 87 ALA A CA 1
ATOM 637 C C . ALA A 1 87 ? 12.548 -0.706 -12.004 1.00 93.44 87 ALA A C 1
ATOM 639 O O . ALA A 1 87 ? 11.453 -0.729 -11.459 1.00 93.44 87 ALA A O 1
ATOM 640 N N . ALA A 1 88 ? 13.387 -1.739 -11.940 1.00 91.94 88 ALA A N 1
ATOM 641 C CA . ALA A 1 88 ? 13.114 -2.980 -11.224 1.00 91.94 88 ALA A CA 1
ATOM 642 C C . ALA A 1 88 ? 13.067 -2.749 -9.711 1.00 91.94 88 ALA A C 1
ATOM 644 O O . ALA A 1 88 ? 12.156 -3.232 -9.047 1.00 91.94 88 ALA A O 1
ATOM 645 N N . LEU A 1 89 ? 13.986 -1.954 -9.157 1.00 90.56 89 LEU A N 1
ATOM 646 C CA . LEU A 1 89 ? 13.939 -1.529 -7.757 1.00 90.56 89 LEU A CA 1
ATOM 647 C C . LEU A 1 89 ? 12.712 -0.660 -7.482 1.00 90.56 89 LEU A C 1
ATOM 649 O O . LEU A 1 89 ? 12.057 -0.848 -6.460 1.00 90.56 89 LEU A O 1
ATOM 653 N N . ALA A 1 90 ? 12.361 0.250 -8.391 1.00 86.44 90 ALA A N 1
ATOM 654 C CA . ALA A 1 90 ? 11.159 1.068 -8.292 1.00 86.44 90 ALA A CA 1
ATOM 655 C C . ALA A 1 90 ? 9.890 0.214 -8.387 1.00 86.44 90 ALA A C 1
ATOM 657 O O . ALA A 1 90 ? 8.967 0.428 -7.610 1.00 86.44 90 ALA A O 1
ATOM 658 N N . ALA A 1 91 ? 9.851 -0.777 -9.275 1.00 85.50 91 ALA A N 1
ATOM 659 C CA . ALA A 1 91 ? 8.748 -1.710 -9.448 1.00 85.50 91 ALA A CA 1
ATOM 660 C C . ALA A 1 91 ? 8.634 -2.657 -8.256 1.00 85.50 91 ALA A C 1
ATOM 662 O O . ALA A 1 91 ? 7.535 -2.854 -7.765 1.00 85.50 91 ALA A O 1
ATOM 663 N N . LEU A 1 92 ? 9.741 -3.172 -7.718 1.00 84.88 92 LEU A N 1
ATOM 664 C CA . LEU A 1 92 ? 9.755 -4.009 -6.519 1.00 84.88 92 LEU A CA 1
ATOM 665 C C . LEU A 1 92 ? 9.364 -3.200 -5.277 1.00 84.88 92 LEU A C 1
ATOM 667 O O . LEU A 1 92 ? 8.579 -3.668 -4.454 1.00 84.88 92 LEU A O 1
ATOM 671 N N . TRP A 1 93 ? 9.857 -1.964 -5.157 1.00 81.31 93 TRP A N 1
ATOM 672 C CA . TRP A 1 93 ? 9.435 -1.020 -4.125 1.00 81.31 93 TRP A CA 1
ATOM 673 C C . TRP A 1 93 ? 7.952 -0.701 -4.259 1.00 81.31 93 TRP A C 1
ATOM 675 O O . TRP A 1 93 ? 7.249 -0.699 -3.260 1.00 81.31 93 TRP A O 1
ATOM 685 N N . ARG A 1 94 ? 7.449 -0.481 -5.475 1.00 71.12 94 ARG A N 1
ATOM 686 C CA . ARG A 1 94 ? 6.051 -0.122 -5.732 1.00 71.12 94 ARG A CA 1
ATOM 687 C C . ARG A 1 94 ? 5.103 -1.313 -5.630 1.00 71.12 94 ARG A C 1
ATOM 689 O O . ARG A 1 94 ? 4.015 -1.134 -5.105 1.00 71.12 94 ARG A O 1
ATOM 696 N N . ALA A 1 95 ? 5.535 -2.516 -5.996 1.00 67.56 95 ALA A N 1
ATOM 697 C CA . ALA A 1 95 ? 4.820 -3.775 -5.789 1.00 67.56 95 ALA A CA 1
ATOM 698 C C . ALA A 1 95 ? 4.740 -4.121 -4.299 1.00 67.56 95 ALA A C 1
ATOM 700 O O . ALA A 1 95 ? 3.690 -4.528 -3.816 1.00 67.56 95 ALA A O 1
ATOM 701 N N . ARG A 1 96 ? 5.804 -3.846 -3.530 1.00 66.50 96 ARG A N 1
ATOM 702 C CA . ARG A 1 96 ? 5.759 -3.891 -2.059 1.00 66.50 96 ARG A CA 1
ATOM 703 C C . ARG A 1 96 ? 4.988 -2.727 -1.431 1.00 66.50 96 ARG A C 1
ATOM 705 O O . ARG A 1 96 ? 4.689 -2.773 -0.243 1.00 66.50 96 ARG A O 1
ATOM 712 N N . ARG A 1 97 ? 4.675 -1.680 -2.200 1.00 60.66 97 ARG A N 1
A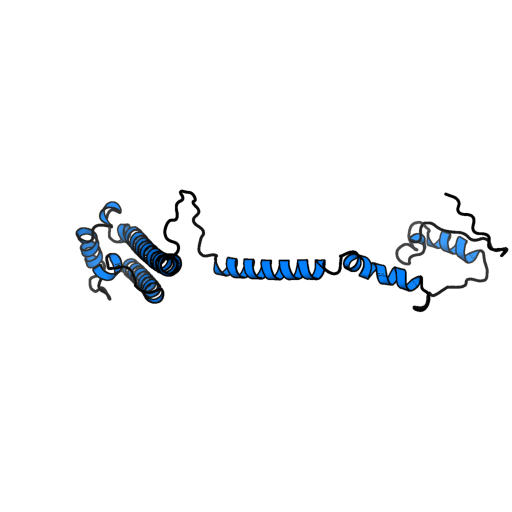TOM 713 C CA . ARG A 1 97 ? 4.062 -0.428 -1.728 1.00 60.66 97 ARG A CA 1
ATOM 714 C C . ARG A 1 97 ? 2.750 -0.098 -2.447 1.00 60.66 97 ARG A C 1
ATOM 716 O O . ARG A 1 97 ? 2.359 1.064 -2.497 1.00 60.66 97 ARG A O 1
ATOM 723 N N . LEU A 1 98 ? 2.036 -1.128 -2.907 1.00 49.91 98 LEU A N 1
ATOM 724 C CA . LEU A 1 98 ? 0.581 -1.121 -3.082 1.00 49.91 98 LEU A CA 1
ATOM 725 C C . LEU A 1 98 ? -0.093 -1.510 -1.753 1.00 49.91 98 LEU A C 1
ATOM 727 O O . LEU A 1 98 ? -0.932 -2.395 -1.681 1.00 49.91 98 LEU A O 1
ATOM 731 N N . GLY A 1 99 ? 0.305 -0.827 -0.679 1.00 58.38 99 GLY A N 1
ATOM 732 C CA . GLY A 1 99 ? -0.615 -0.489 0.401 1.00 58.38 99 GLY A CA 1
ATOM 733 C C . GLY A 1 99 ? -1.175 0.900 0.057 1.00 58.38 99 GLY A C 1
ATOM 734 O O . GLY A 1 99 ? -0.374 1.770 -0.292 1.00 58.38 99 GLY A O 1
ATOM 735 N N . PRO A 1 100 ? -2.501 1.110 0.060 1.00 50.03 100 PRO A N 1
ATOM 736 C CA . PRO A 1 100 ? -3.173 2.220 -0.621 1.00 50.03 100 PRO A CA 1
ATOM 737 C C . PRO A 1 100 ? -2.583 3.601 -0.284 1.00 50.03 100 PRO A C 1
ATOM 739 O O . PRO A 1 100 ? -2.495 3.980 0.883 1.00 50.03 100 PRO A O 1
ATOM 742 N N . LEU A 1 101 ? -2.201 4.377 -1.309 1.00 51.94 101 LEU A N 1
ATOM 743 C CA . LEU A 1 101 ? -1.882 5.799 -1.157 1.00 51.94 101 LEU A CA 1
ATOM 744 C C . LEU A 1 101 ? -3.193 6.588 -1.085 1.00 51.94 101 LEU A C 1
ATOM 746 O O . LEU A 1 101 ? -3.736 6.986 -2.112 1.00 51.94 101 LEU A O 1
ATOM 750 N N . VAL A 1 102 ? -3.668 6.837 0.134 1.00 52.47 102 VAL A N 1
ATOM 751 C CA . VAL A 1 102 ? -4.502 8.010 0.415 1.00 52.47 102 VAL A CA 1
ATOM 752 C C . VAL A 1 102 ? -3.587 9.235 0.295 1.00 52.47 102 VAL A C 1
ATOM 754 O O . VAL A 1 102 ? -2.585 9.311 1.016 1.00 52.47 102 VAL A O 1
ATOM 757 N N . PRO A 1 103 ? -3.845 10.153 -0.648 1.00 59.75 103 PRO A N 1
ATOM 758 C CA . PRO A 1 103 ? -3.051 11.357 -0.803 1.00 59.75 103 PRO A CA 1
ATOM 759 C C . PRO A 1 103 ? -3.603 12.439 0.127 1.00 59.75 103 PRO A C 1
ATOM 761 O O . PRO A 1 103 ? -4.809 12.610 0.190 1.00 59.75 103 PRO A O 1
ATOM 764 N N . GLU A 1 104 ? -2.736 13.190 0.808 1.00 44.41 104 GLU A N 1
ATOM 765 C CA . GLU A 1 104 ? -2.774 14.660 0.761 1.00 44.41 104 GLU A CA 1
ATOM 766 C C . GLU A 1 104 ? -1.609 15.304 1.519 1.00 44.41 104 GLU A C 1
ATOM 768 O O . GLU A 1 104 ? -0.863 14.656 2.253 1.00 44.41 104 GLU A O 1
ATOM 773 N N . ARG A 1 105 ? -1.362 16.574 1.196 1.00 49.59 105 ARG A N 1
ATOM 774 C CA . ARG A 1 105 ? -0.051 17.224 1.131 1.00 49.59 105 ARG A CA 1
ATOM 775 C C . ARG A 1 105 ? -0.068 18.556 1.904 1.00 49.59 105 ARG A C 1
ATOM 777 O O . ARG A 1 105 ? -1.082 19.235 1.895 1.00 49.59 105 ARG A O 1
ATOM 784 N N . LEU A 1 106 ? 1.137 18.962 2.343 1.00 52.62 106 LEU A N 1
ATOM 785 C CA . LEU A 1 106 ? 1.628 20.343 2.602 1.00 52.62 106 LEU A CA 1
ATOM 786 C C . LEU A 1 106 ? 1.246 21.009 3.956 1.00 52.62 106 LEU A C 1
ATOM 788 O O . LEU A 1 106 ? 0.274 20.608 4.578 1.00 52.62 106 LEU A O 1
ATOM 792 N N . PRO A 1 107 ? 1.929 22.096 4.389 1.00 57.75 107 PRO A N 1
ATOM 793 C CA . PRO A 1 107 ? 3.367 22.258 4.693 1.00 57.75 107 PRO A CA 1
ATOM 794 C C . PRO A 1 107 ? 3.610 23.037 6.027 1.00 57.75 107 PRO A C 1
ATOM 796 O O . PRO A 1 107 ? 2.690 23.655 6.541 1.00 57.75 107 PRO A O 1
ATOM 799 N N . VAL A 1 108 ? 4.843 23.036 6.570 1.00 48.53 108 VAL A N 1
ATOM 800 C CA . VAL A 1 108 ? 5.566 24.180 7.209 1.00 48.53 108 VAL A CA 1
ATOM 801 C C . VAL A 1 108 ? 6.823 23.671 7.951 1.00 48.53 108 VAL A C 1
ATOM 803 O O . VAL A 1 108 ? 6.783 22.766 8.781 1.00 48.53 108 VAL A O 1
ATOM 806 N N . THR A 1 109 ? 7.959 24.259 7.574 1.00 52.66 109 THR A N 1
ATOM 807 C CA . THR A 1 109 ? 9.306 24.232 8.180 1.00 52.66 109 THR A CA 1
ATOM 808 C C . THR A 1 109 ? 9.273 24.635 9.667 1.00 52.66 109 THR A C 1
ATOM 810 O O . THR A 1 109 ? 8.467 25.473 10.039 1.00 52.66 109 THR A O 1
ATOM 813 N N . ILE A 1 110 ? 10.105 24.117 10.578 1.00 47.84 110 ILE A N 1
ATOM 814 C CA . ILE A 1 110 ? 11.517 24.501 10.791 1.00 47.84 110 ILE A CA 1
ATOM 815 C C . ILE A 1 110 ? 12.205 23.434 11.677 1.00 47.84 110 ILE A C 1
ATOM 817 O O . ILE A 1 110 ? 11.619 22.918 12.628 1.00 47.84 110 ILE A O 1
ATOM 821 N N . ARG A 1 111 ? 13.471 23.125 11.364 1.00 57.06 111 ARG A N 1
ATOM 822 C CA . ARG A 1 111 ? 14.404 22.333 12.184 1.00 57.06 111 ARG A CA 1
ATOM 823 C C . ARG A 1 111 ? 15.173 23.251 13.133 1.00 57.06 111 ARG A C 1
ATOM 825 O O . ARG A 1 111 ? 15.786 24.205 12.677 1.00 57.06 111 ARG A O 1
ATOM 832 N N . ALA A 1 112 ? 15.252 22.863 14.400 1.00 45.19 112 ALA A N 1
ATOM 833 C CA . ALA A 1 112 ? 16.379 23.182 15.271 1.00 45.19 112 ALA A CA 1
ATOM 834 C C . ALA A 1 112 ? 16.551 22.037 16.276 1.00 45.19 112 ALA A C 1
ATOM 836 O O . ALA A 1 112 ? 15.991 22.070 17.365 1.00 45.19 112 ALA A O 1
ATOM 837 N N . SER A 1 113 ? 17.220 20.964 15.850 1.00 40.78 113 SER A N 1
ATOM 838 C CA . SER A 1 113 ? 17.914 19.981 16.705 1.00 40.78 113 SER A CA 1
ATOM 839 C C . SER A 1 113 ? 18.254 18.755 15.865 1.00 40.78 113 SER A C 1
ATOM 841 O O . SER A 1 113 ? 17.488 17.805 15.697 1.00 40.78 113 SER A O 1
ATOM 843 N N . GLU A 1 114 ? 19.449 18.804 15.305 1.00 55.66 114 GLU A N 1
ATOM 844 C CA . GLU A 1 114 ? 20.070 17.790 14.458 1.00 55.66 114 GLU A CA 1
ATOM 845 C C . GLU A 1 114 ? 20.445 16.504 15.232 1.00 55.66 114 GLU A C 1
ATOM 847 O O . GLU A 1 114 ? 20.889 15.526 14.648 1.00 55.66 114 GLU A O 1
ATOM 852 N N . THR A 1 115 ? 20.137 16.431 16.532 1.00 55.28 115 THR A N 1
ATOM 853 C CA . THR A 1 115 ? 20.264 15.230 17.385 1.00 55.28 115 THR A CA 1
ATOM 854 C C . THR A 1 115 ? 18.990 14.359 17.403 1.00 55.28 115 THR A C 1
ATOM 856 O O . THR A 1 115 ? 18.922 13.322 18.062 1.00 55.28 115 THR A O 1
ATOM 859 N N . THR A 1 116 ? 17.955 14.753 16.656 1.00 52.91 116 THR A N 1
ATOM 860 C CA . THR A 1 116 ? 16.609 14.150 16.703 1.00 52.91 116 THR A CA 1
ATOM 861 C C . THR A 1 116 ? 16.399 13.049 15.663 1.00 52.91 116 THR A C 1
ATOM 863 O O . THR A 1 116 ? 15.357 12.402 15.665 1.00 52.91 116 THR A O 1
ATOM 866 N N . GLU A 1 117 ? 17.343 12.776 14.759 1.00 55.00 117 GLU A N 1
ATOM 867 C CA . GLU A 1 117 ? 17.058 11.899 13.612 1.00 55.00 117 GLU A CA 1
ATOM 868 C C . GLU A 1 117 ? 16.906 10.411 13.988 1.00 55.00 117 GLU A C 1
ATOM 870 O O . GLU A 1 117 ? 16.038 9.719 13.444 1.00 55.00 117 GLU A O 1
ATOM 875 N N . GLY A 1 118 ? 17.648 9.930 14.992 1.00 54.94 118 GLY A N 1
ATOM 876 C CA . GLY A 1 118 ? 17.495 8.565 15.514 1.00 54.94 118 GLY A CA 1
ATOM 877 C C . GLY A 1 118 ? 16.161 8.351 16.240 1.00 54.94 118 GLY A C 1
ATOM 878 O O . GLY A 1 118 ? 15.454 7.370 16.000 1.00 54.94 118 GLY A O 1
ATOM 879 N N . ARG A 1 119 ? 15.751 9.320 17.068 1.00 56.09 119 ARG A N 1
ATOM 880 C CA . ARG A 1 119 ? 14.497 9.261 17.837 1.00 56.09 119 ARG A CA 1
ATOM 881 C C . ARG A 1 119 ? 13.274 9.592 16.979 1.00 56.09 119 ARG A C 1
ATOM 883 O O . ARG A 1 119 ? 12.219 8.998 17.165 1.00 56.09 119 ARG A O 1
ATOM 890 N N . ALA A 1 120 ? 13.424 10.449 15.972 1.00 59.03 120 ALA A N 1
ATOM 891 C CA . ALA A 1 120 ? 12.371 10.770 15.015 1.00 59.03 120 ALA A CA 1
ATOM 892 C C . ALA A 1 120 ? 11.968 9.557 14.173 1.00 59.03 120 ALA A C 1
ATOM 894 O O . ALA A 1 120 ? 10.790 9.416 13.860 1.00 59.03 120 ALA A O 1
ATOM 895 N N . ARG A 1 121 ? 12.897 8.653 13.822 1.00 61.56 121 ARG A N 1
ATOM 896 C CA . ARG A 1 121 ? 12.545 7.409 13.111 1.00 61.56 121 ARG A CA 1
ATOM 897 C C . ARG A 1 121 ? 11.770 6.442 14.008 1.00 61.56 121 ARG A C 1
ATOM 899 O O . ARG A 1 121 ? 10.794 5.856 13.542 1.00 61.56 121 ARG A O 1
ATOM 906 N N . LEU A 1 122 ? 12.147 6.325 15.284 1.00 68.94 122 LEU A N 1
ATOM 907 C CA . LEU A 1 122 ? 11.411 5.517 16.266 1.00 68.94 122 LEU A CA 1
ATOM 908 C C . LEU A 1 122 ? 10.021 6.095 16.549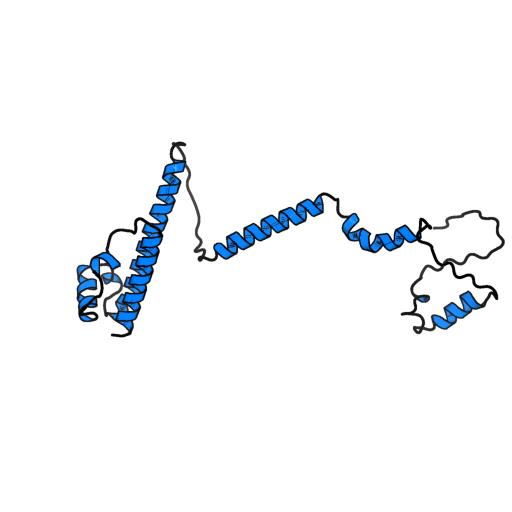 1.00 68.94 122 LEU A C 1
ATOM 910 O O . LEU A 1 122 ? 9.038 5.366 16.451 1.00 68.94 122 LEU A O 1
ATOM 914 N N . TYR A 1 123 ? 9.915 7.404 16.788 1.00 69.94 123 TYR A N 1
ATOM 915 C CA . TYR A 1 123 ? 8.628 8.077 16.962 1.00 69.94 123 TYR A CA 1
ATOM 916 C C . TYR A 1 123 ? 7.769 8.031 15.705 1.00 69.94 123 TYR A C 1
ATOM 918 O O . TYR A 1 123 ? 6.561 7.864 15.808 1.00 69.94 123 TYR A O 1
ATOM 926 N N . ARG A 1 124 ? 8.360 8.106 14.507 1.00 71.88 124 ARG A N 1
ATOM 927 C CA . ARG A 1 124 ? 7.614 7.947 13.253 1.00 71.88 124 ARG A CA 1
ATOM 928 C C . ARG A 1 124 ? 7.016 6.547 13.136 1.00 71.88 124 ARG A C 1
ATOM 930 O O . ARG A 1 124 ? 5.863 6.436 12.738 1.00 71.88 124 ARG A O 1
ATOM 937 N N . LYS A 1 125 ? 7.771 5.501 13.496 1.00 75.19 125 LYS A N 1
ATOM 938 C CA . LYS A 1 125 ? 7.277 4.114 13.498 1.00 75.19 125 LYS A CA 1
ATOM 939 C C . LYS A 1 125 ? 6.215 3.880 14.576 1.00 75.19 125 LYS A C 1
ATOM 941 O O . LYS A 1 125 ? 5.186 3.297 14.266 1.00 75.19 125 LYS A O 1
ATOM 946 N N . ALA A 1 126 ? 6.437 4.355 15.802 1.00 79.12 126 ALA A N 1
ATOM 947 C CA . ALA A 1 126 ? 5.462 4.247 16.890 1.00 79.12 126 ALA A CA 1
ATOM 948 C C . ALA A 1 126 ? 4.153 4.967 16.538 1.00 79.12 126 ALA A C 1
ATOM 950 O O . ALA A 1 126 ? 3.097 4.352 16.504 1.00 79.12 126 ALA A O 1
ATOM 951 N N . ASN A 1 127 ? 4.243 6.221 16.096 1.00 81.06 127 ASN A N 1
ATOM 952 C CA . ASN A 1 127 ? 3.079 7.014 15.712 1.00 81.06 127 ASN A CA 1
ATOM 953 C C . ASN A 1 127 ? 2.342 6.430 14.487 1.00 81.06 127 ASN A C 1
ATOM 955 O O . ASN A 1 127 ? 1.132 6.573 14.353 1.00 81.06 127 ASN A O 1
ATOM 959 N N . ALA A 1 128 ? 3.042 5.749 13.571 1.00 84.44 128 ALA A N 1
ATOM 960 C CA . ALA A 1 128 ? 2.379 5.019 12.488 1.00 84.44 128 ALA A CA 1
ATOM 961 C C . ALA A 1 128 ? 1.526 3.852 13.021 1.00 84.44 128 ALA A C 1
ATOM 963 O O . ALA A 1 128 ? 0.394 3.686 12.570 1.00 84.44 128 ALA A O 1
ATOM 964 N N . ARG A 1 129 ? 2.031 3.095 14.006 1.00 85.81 129 ARG A N 1
ATOM 965 C CA . ARG A 1 129 ? 1.289 2.004 14.659 1.00 85.81 129 ARG A CA 1
ATOM 966 C C . ARG A 1 129 ? 0.099 2.508 15.464 1.00 85.81 129 ARG A C 1
ATOM 968 O O . ARG A 1 129 ? -0.988 1.959 15.324 1.00 85.81 129 ARG A O 1
ATOM 975 N N . ASP A 1 130 ? 0.282 3.569 16.244 1.00 86.94 130 ASP A N 1
ATOM 976 C CA . ASP A 1 130 ? -0.781 4.150 17.072 1.00 86.94 130 ASP A CA 1
ATOM 977 C C . ASP A 1 130 ? -1.954 4.625 16.204 1.00 86.94 130 ASP A C 1
ATOM 979 O O . ASP A 1 130 ? -3.121 4.324 16.478 1.00 86.94 130 ASP A O 1
ATOM 983 N N . ARG A 1 131 ? -1.642 5.309 15.093 1.00 85.88 131 ARG A N 1
ATOM 984 C CA . ARG A 1 131 ? -2.647 5.725 14.109 1.00 85.88 131 ARG A CA 1
ATOM 985 C C . ARG A 1 131 ? -3.321 4.537 13.435 1.00 85.88 131 ARG A C 1
ATOM 987 O O . ARG A 1 131 ? -4.539 4.554 13.299 1.00 85.88 131 ARG A O 1
ATOM 994 N N . ALA A 1 132 ? -2.561 3.516 13.036 1.00 88.62 132 ALA A N 1
ATOM 995 C CA . ALA A 1 132 ? -3.119 2.319 12.411 1.00 88.62 132 ALA A CA 1
ATOM 996 C C . ALA A 1 132 ? -4.078 1.580 13.358 1.00 88.62 132 ALA A C 1
ATOM 998 O O . ALA A 1 132 ? -5.205 1.285 12.971 1.00 88.62 132 ALA A O 1
ATOM 999 N N . ALA A 1 133 ? -3.687 1.364 14.616 1.00 89.00 133 ALA A N 1
ATOM 1000 C CA . ALA A 1 133 ? -4.537 0.733 15.624 1.00 89.00 133 ALA A CA 1
ATOM 1001 C C . ALA A 1 133 ? -5.813 1.542 15.892 1.00 89.00 133 ALA A C 1
ATOM 1003 O O . ALA A 1 133 ? -6.903 0.979 16.000 1.00 89.00 133 ALA A O 1
ATOM 1004 N N . THR A 1 134 ? -5.691 2.870 15.960 1.00 89.56 134 THR A N 1
ATOM 1005 C CA . THR A 1 134 ? -6.843 3.764 16.137 1.00 89.56 134 THR A CA 1
ATOM 1006 C C . THR A 1 134 ? -7.791 3.685 14.943 1.00 89.56 134 THR A C 1
ATOM 1008 O O . THR A 1 134 ? -8.996 3.552 15.135 1.00 89.56 134 THR A O 1
ATOM 1011 N N . ALA A 1 135 ? -7.261 3.705 13.718 1.00 90.56 135 ALA A N 1
ATOM 1012 C CA . ALA A 1 135 ? -8.051 3.601 12.494 1.00 90.56 135 ALA A CA 1
ATOM 1013 C C . ALA A 1 135 ? -8.767 2.245 12.378 1.00 90.56 135 ALA A C 1
ATOM 1015 O O . ALA A 1 135 ? -9.957 2.214 12.064 1.00 90.56 135 ALA A O 1
ATOM 1016 N N . LEU A 1 136 ? -8.084 1.138 12.695 1.00 89.25 136 LEU A N 1
ATOM 1017 C CA . LEU A 1 136 ? -8.679 -0.202 12.717 1.00 89.25 136 LEU A CA 1
ATOM 1018 C C . LEU A 1 136 ? -9.836 -0.272 13.715 1.00 89.25 136 LEU A C 1
ATOM 1020 O O . LEU A 1 136 ? -10.957 -0.607 13.330 1.00 89.25 136 LEU A O 1
ATOM 1024 N N . ARG A 1 137 ? -9.608 0.141 14.967 1.00 90.81 137 ARG A N 1
ATOM 1025 C CA . ARG A 1 137 ? -10.647 0.164 16.007 1.00 90.81 137 ARG A CA 1
ATOM 1026 C C . ARG A 1 137 ? -11.818 1.067 15.635 1.00 90.81 137 ARG A C 1
ATOM 1028 O O . ARG A 1 137 ? -12.962 0.676 15.839 1.00 90.81 137 ARG A O 1
ATOM 1035 N N . LEU A 1 138 ? -11.547 2.247 15.075 1.00 89.56 138 LEU A N 1
ATOM 1036 C CA . LEU A 1 138 ? -12.583 3.170 14.616 1.00 89.56 138 LEU A CA 1
ATOM 1037 C C . LEU A 1 138 ? -13.439 2.520 13.528 1.00 89.56 138 LEU A C 1
ATOM 1039 O O . LEU A 1 138 ? -14.657 2.472 13.657 1.00 89.56 138 LEU A O 1
ATOM 1043 N N . SER A 1 139 ? -12.800 1.970 12.494 1.00 88.62 139 SER A N 1
ATOM 1044 C CA . SER A 1 139 ? -13.503 1.317 11.389 1.00 88.62 139 SER A CA 1
ATOM 1045 C C . SER A 1 139 ? -14.319 0.108 11.853 1.00 88.62 139 SER A C 1
ATOM 1047 O O . SER A 1 139 ? -15.463 -0.040 11.431 1.00 88.62 139 SER A O 1
ATOM 1049 N N . THR A 1 140 ? -13.782 -0.690 12.782 1.00 87.38 140 THR A N 1
ATOM 1050 C CA . THR A 1 140 ? -14.474 -1.850 13.360 1.00 87.38 140 THR A CA 1
ATOM 1051 C C . THR A 1 140 ? -15.709 -1.402 14.138 1.00 87.38 140 THR A C 1
ATOM 1053 O O . THR A 1 140 ? -16.801 -1.904 13.896 1.00 87.38 140 THR A O 1
ATOM 1056 N N . ARG A 1 141 ? -15.589 -0.386 15.007 1.00 87.81 141 ARG A N 1
ATOM 1057 C CA . ARG A 1 141 ? -16.734 0.175 15.747 1.00 87.81 141 ARG A CA 1
ATOM 1058 C C . ARG A 1 141 ? -17.811 0.718 14.809 1.00 87.81 141 ARG A C 1
ATOM 1060 O O . ARG A 1 141 ? -18.986 0.458 15.035 1.00 87.81 141 ARG A O 1
ATOM 1067 N N . THR A 1 142 ? -17.427 1.415 13.740 1.00 86.56 142 THR A N 1
ATOM 1068 C CA . THR A 1 142 ? -18.375 1.947 12.747 1.00 86.56 142 THR A CA 1
ATOM 1069 C C . THR A 1 142 ? -19.099 0.840 11.976 1.00 86.56 142 THR A C 1
ATOM 1071 O O . THR A 1 142 ? -20.282 0.993 11.683 1.00 86.56 142 THR A O 1
ATOM 1074 N N . ARG A 1 143 ? -18.428 -0.279 11.664 1.00 85.06 143 ARG A N 1
ATOM 1075 C CA . ARG A 1 143 ? -19.052 -1.448 11.011 1.00 85.06 143 ARG A CA 1
ATOM 1076 C C . ARG A 1 143 ? -19.947 -2.244 11.960 1.00 85.06 143 ARG A C 1
ATOM 1078 O O . ARG A 1 143 ? -20.994 -2.719 11.536 1.00 85.06 143 ARG A O 1
ATOM 1085 N N . LEU A 1 144 ? -19.555 -2.362 13.229 1.00 85.69 144 LEU A N 1
ATOM 1086 C CA . LEU A 1 144 ? -20.315 -3.072 14.258 1.00 85.69 144 LEU A CA 1
ATOM 1087 C C . LEU A 1 144 ? -21.543 -2.290 14.736 1.00 85.69 144 LEU A C 1
ATOM 1089 O O . LEU A 1 144 ? -22.566 -2.903 15.007 1.00 85.69 144 LEU A O 1
ATOM 1093 N N . ALA A 1 145 ? -21.472 -0.957 14.806 1.00 85.62 145 ALA A N 1
ATOM 1094 C CA . ALA A 1 145 ? -22.558 -0.085 15.262 1.00 85.62 145 ALA A CA 1
ATOM 1095 C C . ALA A 1 145 ? -23.944 -0.420 14.660 1.00 85.62 145 ALA A C 1
ATOM 1097 O O . ALA A 1 145 ? -24.872 -0.640 15.442 1.00 85.62 145 ALA A O 1
ATOM 1098 N N . PRO A 1 146 ? -24.116 -0.548 13.325 1.00 84.94 146 PRO A N 1
ATOM 1099 C CA . PRO A 1 146 ? -25.403 -0.937 12.748 1.00 84.94 146 PRO A CA 1
ATOM 1100 C C . PRO A 1 146 ? -25.808 -2.385 13.062 1.00 84.94 146 PRO A C 1
ATOM 1102 O O . PRO A 1 146 ? -27.001 -2.660 13.120 1.00 84.94 146 PRO A O 1
ATOM 1105 N N . LEU A 1 147 ? -24.853 -3.298 13.281 1.00 83.31 147 LEU A N 1
ATOM 1106 C CA . LEU A 1 147 ? -25.138 -4.705 13.600 1.00 83.31 147 LEU A CA 1
ATOM 1107 C C . LEU A 1 147 ? -25.695 -4.873 15.019 1.00 83.31 147 LEU A C 1
ATOM 1109 O O . LEU A 1 147 ? -26.554 -5.721 15.231 1.00 83.31 147 LEU A O 1
ATOM 1113 N N . ILE A 1 148 ? -25.245 -4.031 15.954 1.00 83.31 148 ILE A N 1
ATOM 1114 C CA . ILE A 1 148 ? -25.675 -4.038 17.362 1.00 83.31 148 ILE A CA 1
ATOM 1115 C C . ILE A 1 148 ? -26.756 -2.985 17.680 1.00 83.31 148 ILE A C 1
ATOM 1117 O O . ILE A 1 148 ? -27.115 -2.789 18.841 1.00 83.31 148 ILE A O 1
ATOM 1121 N N . GLY A 1 149 ? -27.256 -2.264 16.667 1.00 80.44 149 GLY A N 1
ATOM 1122 C CA . GLY A 1 149 ? -28.307 -1.249 16.817 1.00 80.44 149 GLY A CA 1
ATOM 1123 C C . GLY A 1 149 ? -27.878 0.042 17.532 1.00 80.44 149 GLY A C 1
ATOM 1124 O O . GLY A 1 149 ? -28.728 0.760 18.059 1.00 80.44 149 GLY A O 1
ATOM 1125 N N . VAL A 1 150 ? -26.579 0.354 17.569 1.00 81.81 150 VAL A N 1
ATOM 1126 C CA . VAL A 1 150 ? -26.037 1.561 18.215 1.00 81.81 150 VAL A CA 1
ATOM 1127 C C . VAL A 1 150 ? -25.839 2.673 17.174 1.00 81.81 150 VAL A C 1
ATOM 1129 O O . VAL A 1 150 ? -25.254 2.425 16.118 1.00 81.81 150 VAL A O 1
ATOM 1132 N N . PRO A 1 151 ? -26.271 3.921 17.441 1.00 78.25 151 PRO A N 1
ATOM 1133 C CA . PRO A 1 151 ? -25.995 5.047 16.554 1.00 78.25 151 PRO A CA 1
ATOM 1134 C C . PRO A 1 151 ? -24.482 5.265 16.375 1.00 78.25 151 PRO A C 1
ATOM 1136 O O . PRO A 1 151 ? -23.739 5.197 17.357 1.00 78.25 151 PRO A O 1
ATOM 1139 N N . PRO A 1 152 ? -23.993 5.619 15.172 1.00 72.88 152 PRO A N 1
ATOM 1140 C CA . PRO A 1 152 ? -22.559 5.800 14.922 1.00 72.88 152 PRO A CA 1
ATOM 1141 C C . PRO A 1 152 ? -21.928 6.898 15.795 1.00 72.88 152 PRO A C 1
ATOM 1143 O O . PRO A 1 152 ? -20.749 6.817 16.122 1.00 72.88 152 PRO A O 1
ATOM 1146 N N . SER A 1 153 ? -22.713 7.882 16.247 1.00 74.94 153 SER A N 1
ATOM 1147 C CA . SER A 1 153 ? -22.283 8.916 17.199 1.00 74.94 153 SER A CA 1
ATOM 1148 C C . SER A 1 153 ? -21.962 8.375 18.598 1.00 74.94 153 SER A C 1
ATOM 1150 O O . SER A 1 153 ? -21.146 8.958 19.306 1.00 74.94 153 SER A O 1
ATOM 1152 N N . GLN A 1 154 ? -22.569 7.252 18.988 1.00 75.88 154 GLN A N 1
ATOM 1153 C CA . GLN A 1 154 ? -22.370 6.573 20.275 1.00 75.88 154 GLN A CA 1
ATOM 1154 C C . GLN A 1 154 ? -21.447 5.349 20.149 1.00 75.88 154 GLN A C 1
ATOM 1156 O O . GLN A 1 154 ? -21.101 4.714 21.139 1.00 75.88 154 GLN A O 1
ATOM 1161 N N . ALA A 1 155 ? -20.961 5.036 18.944 1.00 73.94 155 ALA A N 1
ATOM 1162 C CA . ALA A 1 155 ? -20.006 3.947 18.722 1.00 73.94 155 ALA A CA 1
ATOM 1163 C C . ALA A 1 155 ? -18.624 4.214 19.355 1.00 73.94 155 ALA A C 1
ATOM 1165 O O . ALA A 1 155 ? -17.765 3.333 19.420 1.00 73.94 155 ALA A O 1
ATOM 1166 N N . HIS A 1 156 ? -18.375 5.449 19.798 1.00 73.19 156 HIS A N 1
ATOM 1167 C CA . HIS A 1 156 ? -17.121 5.865 20.422 1.00 73.19 156 HIS A CA 1
ATOM 1168 C C . HIS A 1 156 ? -17.205 5.964 21.948 1.00 73.19 156 HIS A C 1
ATOM 1170 O O . HIS A 1 156 ? -16.167 6.156 22.579 1.00 73.19 156 HIS A O 1
ATOM 1176 N N . THR A 1 157 ? -18.392 5.793 22.541 1.00 78.06 157 THR A N 1
ATOM 1177 C CA . THR A 1 157 ? -18.579 5.771 23.994 1.00 78.06 157 THR A CA 1
ATOM 1178 C C . THR A 1 157 ? -18.561 4.324 24.504 1.00 78.06 157 THR A C 1
ATOM 1180 O O . THR A 1 157 ? -19.470 3.548 24.192 1.00 78.06 157 THR A O 1
ATOM 1183 N N . PRO A 1 158 ? -17.547 3.918 25.295 1.00 75.75 158 PRO A N 1
ATOM 1184 C CA . PRO A 1 158 ? -17.438 2.539 25.778 1.00 75.75 158 PRO A CA 1
ATOM 1185 C C . PRO A 1 158 ? -18.638 2.131 26.642 1.00 75.75 158 PRO A C 1
ATOM 1187 O O . PRO A 1 158 ? -19.091 0.993 26.554 1.00 75.75 158 PRO A O 1
ATOM 1190 N N . GLU A 1 159 ? -19.205 3.074 27.399 1.00 73.44 159 GLU A N 1
ATOM 1191 C CA . GLU A 1 159 ? -20.354 2.843 28.284 1.00 73.44 159 GLU A CA 1
ATOM 1192 C C . GLU A 1 159 ? -21.639 2.464 27.539 1.00 73.44 159 GLU A C 1
ATOM 1194 O O . GLU A 1 159 ? -22.489 1.774 28.090 1.00 73.44 159 GLU A O 1
ATOM 1199 N N . THR A 1 160 ? -21.789 2.877 26.279 1.00 75.06 160 THR A N 1
ATOM 1200 C CA . THR A 1 160 ? -22.969 2.551 25.463 1.00 75.06 160 THR A CA 1
ATOM 1201 C C . THR A 1 160 ? -22.700 1.364 24.544 1.00 75.06 160 THR A C 1
ATOM 1203 O O . THR A 1 160 ? -23.567 0.515 24.343 1.00 75.06 160 THR A O 1
ATOM 1206 N N . PHE A 1 161 ? -21.481 1.282 24.008 1.00 80.06 161 PHE A N 1
ATOM 1207 C CA . PHE A 1 161 ? -21.103 0.280 23.019 1.00 80.06 161 PHE A CA 1
ATOM 1208 C C . PHE A 1 161 ? -20.874 -1.108 23.632 1.00 80.06 161 PHE A C 1
ATOM 1210 O O . PHE A 1 161 ? -21.350 -2.102 23.086 1.00 80.06 161 PHE A O 1
ATOM 1217 N N . LEU A 1 162 ? -20.179 -1.198 24.773 1.00 81.62 162 LEU A N 1
ATOM 1218 C CA . LEU A 1 162 ? -19.842 -2.490 25.383 1.00 81.62 162 LEU A CA 1
ATOM 1219 C C . LEU A 1 162 ? -21.073 -3.256 25.893 1.00 81.62 162 LEU A C 1
ATOM 1221 O O . LEU A 1 162 ? -21.154 -4.450 25.610 1.00 81.62 162 LEU A O 1
ATOM 1225 N N . PRO A 1 163 ? -22.064 -2.629 26.561 1.00 80.19 163 PRO A N 1
ATOM 1226 C CA . PRO A 1 163 ? -23.274 -3.343 26.968 1.00 80.19 163 PRO A CA 1
ATOM 1227 C C . PRO A 1 163 ? -24.120 -3.814 25.783 1.00 80.19 163 PRO A C 1
ATOM 1229 O O . PRO A 1 163 ? -24.708 -4.890 25.848 1.00 80.19 163 PRO A O 1
ATOM 1232 N N . ALA A 1 164 ? -24.187 -3.033 24.699 1.00 80.06 164 ALA A N 1
ATOM 1233 C CA . ALA A 1 164 ? -24.891 -3.437 23.484 1.00 80.06 164 ALA A CA 1
ATOM 1234 C C . ALA A 1 164 ? -24.211 -4.646 22.827 1.00 80.06 164 ALA A C 1
ATOM 1236 O O . ALA A 1 164 ? -24.881 -5.613 22.473 1.00 80.06 164 ALA A O 1
ATOM 1237 N N . LEU A 1 165 ? -22.878 -4.635 22.753 1.00 80.69 165 LEU A N 1
ATOM 1238 C CA . LEU A 1 165 ? -22.112 -5.743 22.194 1.00 80.69 165 LEU A CA 1
ATOM 1239 C C . LEU A 1 165 ? -22.174 -7.000 23.079 1.00 80.69 165 LEU A C 1
ATOM 1241 O O . LEU A 1 165 ? -22.321 -8.099 22.557 1.00 80.69 165 LEU A O 1
ATOM 1245 N N . ALA A 1 166 ? -22.167 -6.852 24.407 1.00 82.12 166 ALA A N 1
ATOM 1246 C CA . ALA A 1 166 ? -22.319 -7.966 25.348 1.00 82.12 166 ALA A CA 1
ATOM 1247 C C . ALA A 1 166 ? -23.702 -8.645 25.280 1.00 82.12 166 ALA A C 1
ATOM 1249 O O . ALA A 1 166 ? -23.816 -9.831 25.575 1.00 82.12 166 ALA A O 1
ATOM 1250 N N . ARG A 1 167 ? -24.761 -7.926 24.871 1.00 81.44 167 ARG A N 1
ATOM 1251 C CA . ARG A 1 167 ? -26.080 -8.542 24.618 1.00 81.44 167 ARG A CA 1
ATOM 1252 C C . ARG A 1 167 ? -26.070 -9.452 23.394 1.00 81.44 167 ARG A C 1
ATOM 1254 O O . ARG A 1 167 ? -26.797 -10.437 23.382 1.00 81.44 167 ARG A O 1
ATOM 1261 N N . GLN A 1 168 ? -25.273 -9.113 22.384 1.00 80.25 168 GLN A N 1
ATOM 1262 C CA . GLN A 1 168 ? -25.160 -9.892 21.149 1.00 80.25 168 GLN A CA 1
ATOM 1263 C C . GLN A 1 168 ? -24.105 -10.999 21.246 1.00 80.25 168 GLN A C 1
ATOM 1265 O O . GLN A 1 168 ? -24.185 -11.999 20.535 1.00 80.25 168 GLN A O 1
ATOM 1270 N N . LEU A 1 169 ? -23.143 -10.829 22.158 1.00 81.56 169 LEU A N 1
ATOM 1271 C CA . LEU A 1 169 ? -22.049 -11.753 22.415 1.00 81.56 169 LEU A CA 1
ATOM 1272 C C . LEU A 1 169 ? -21.946 -12.053 23.926 1.00 81.56 169 LEU A C 1
ATOM 1274 O O . LEU A 1 169 ? -21.152 -11.428 24.633 1.00 81.56 169 LEU A O 1
ATOM 1278 N N . PRO A 1 170 ? -22.751 -13.000 24.448 1.00 70.31 170 PRO A N 1
ATOM 1279 C CA . PRO A 1 170 ? -22.808 -13.282 25.882 1.00 70.31 170 PRO A CA 1
ATOM 1280 C C . PRO A 1 170 ? -21.537 -13.940 26.439 1.00 70.31 170 PRO A C 1
ATOM 1282 O O . PRO A 1 170 ? -21.320 -13.935 27.649 1.00 70.31 170 PRO A O 1
ATOM 1285 N N . THR A 1 171 ? -20.684 -14.520 25.589 1.00 72.56 171 THR A N 1
ATOM 1286 C CA . THR A 1 171 ? -19.404 -15.125 25.995 1.00 72.56 171 THR A CA 1
ATOM 1287 C C . THR A 1 171 ? -18.290 -14.680 25.052 1.00 72.56 171 THR A C 1
ATOM 1289 O O . THR A 1 171 ? -17.913 -15.423 24.150 1.00 72.56 171 THR A O 1
ATOM 1292 N N . PRO A 1 172 ? -17.763 -13.457 25.222 1.00 70.06 172 PRO A N 1
ATOM 1293 C CA . PRO A 1 172 ? -16.674 -12.983 24.386 1.00 70.06 172 PRO A CA 1
ATOM 1294 C C . PRO A 1 172 ? -15.388 -13.757 24.701 1.00 70.06 172 PRO A C 1
ATOM 1296 O O . PRO A 1 172 ? -15.014 -13.924 25.863 1.00 70.06 172 PRO A O 1
ATOM 1299 N N . ALA A 1 173 ? -14.677 -14.199 23.662 1.00 67.25 173 ALA A N 1
ATOM 1300 C CA . ALA A 1 173 ? -13.416 -14.933 23.804 1.00 67.25 173 ALA A CA 1
ATOM 1301 C C . ALA A 1 173 ? -12.265 -14.086 24.391 1.00 67.25 173 ALA A C 1
ATOM 1303 O O . ALA A 1 173 ? -11.256 -14.630 24.839 1.00 67.25 173 ALA A O 1
ATOM 1304 N N . GLN A 1 174 ? -12.389 -12.756 24.365 1.00 74.06 174 GLN A N 1
ATOM 1305 C CA . GLN A 1 174 ? -11.385 -11.803 24.840 1.00 74.06 174 GLN A CA 1
ATOM 1306 C C . GLN A 1 174 ? -12.040 -10.591 25.508 1.00 74.06 174 GLN A C 1
ATOM 1308 O O . GLN A 1 174 ? -13.218 -10.304 25.298 1.00 74.06 174 GLN A O 1
ATOM 1313 N N . ASP A 1 175 ? -11.252 -9.840 26.280 1.00 82.06 175 ASP A N 1
ATOM 1314 C CA . ASP A 1 175 ? -11.700 -8.584 26.879 1.00 82.06 175 ASP A CA 1
ATOM 1315 C C . ASP A 1 175 ? -11.972 -7.517 25.799 1.00 82.06 175 ASP A C 1
ATOM 1317 O O . ASP A 1 175 ? -11.061 -6.906 25.225 1.00 82.06 175 ASP A O 1
ATOM 1321 N N . LEU A 1 176 ? -13.262 -7.292 25.540 1.00 81.81 176 LEU A N 1
ATOM 1322 C CA . LEU A 1 176 ? -13.782 -6.358 24.542 1.00 81.81 176 LEU A CA 1
ATOM 1323 C C . LEU A 1 176 ? -13.319 -4.920 24.793 1.00 81.81 176 LEU A C 1
ATOM 1325 O O . LEU A 1 176 ? -13.096 -4.166 23.840 1.00 81.81 176 LEU A O 1
ATOM 1329 N N . HIS A 1 177 ? -13.143 -4.537 26.061 1.00 82.62 177 HIS A N 1
ATOM 1330 C CA . HIS A 1 177 ? -12.690 -3.198 26.416 1.00 82.62 177 HIS A CA 1
ATOM 1331 C C . HIS A 1 177 ? -11.251 -2.978 25.938 1.00 82.62 177 HIS A C 1
ATOM 1333 O O . HIS A 1 177 ? -10.964 -2.011 25.228 1.00 82.62 177 HIS A O 1
ATOM 1339 N N . THR A 1 178 ? -10.350 -3.908 26.248 1.00 83.31 178 THR A N 1
ATOM 1340 C CA . THR A 1 178 ? -8.946 -3.836 25.821 1.00 83.31 178 THR A CA 1
ATOM 1341 C C . THR A 1 178 ? -8.804 -3.929 24.298 1.00 83.31 178 THR A C 1
ATOM 1343 O O . THR A 1 178 ? -7.997 -3.210 23.694 1.00 83.31 178 THR A O 1
ATOM 1346 N N . LEU A 1 179 ? -9.623 -4.752 23.643 1.00 84.75 179 LEU A N 1
ATOM 1347 C CA . LEU A 1 179 ? -9.577 -4.915 22.193 1.00 84.75 179 LEU A CA 1
ATOM 1348 C C . LEU A 1 179 ? -10.008 -3.636 21.452 1.00 84.75 179 LEU A C 1
ATOM 1350 O O . LEU A 1 179 ? -9.296 -3.152 20.564 1.00 84.75 179 LEU A O 1
ATOM 1354 N N . LEU A 1 180 ? -11.133 -3.038 21.853 1.00 84.00 180 LEU A N 1
ATOM 1355 C CA . LEU A 1 180 ? -11.736 -1.902 21.148 1.00 84.00 180 LEU A CA 1
ATOM 1356 C C . LEU A 1 180 ? -11.244 -0.537 21.636 1.00 84.00 180 LEU A C 1
ATOM 1358 O O . LEU A 1 180 ? -11.162 0.385 20.824 1.00 84.00 180 LEU A O 1
ATOM 1362 N N . PHE A 1 181 ? -10.906 -0.395 22.918 1.00 83.44 181 PHE A N 1
ATOM 1363 C CA . PHE A 1 181 ? -10.558 0.878 23.569 1.00 83.44 181 PHE A CA 1
ATOM 1364 C C . PHE A 1 181 ? -9.196 0.862 24.281 1.00 83.44 181 PHE A C 1
ATOM 1366 O O . PHE A 1 181 ? -8.810 1.865 24.874 1.00 83.44 181 PHE A O 1
ATOM 1373 N N . GLY A 1 182 ? -8.448 -0.242 24.215 1.00 84.56 182 GLY A N 1
ATOM 1374 C CA . GLY A 1 182 ? -7.186 -0.390 24.941 1.00 84.56 182 GLY A CA 1
ATOM 1375 C C . GLY A 1 182 ? -6.019 0.468 24.426 1.00 84.56 182 GLY A C 1
ATOM 1376 O O . GLY A 1 182 ? -6.145 1.216 23.451 1.00 84.56 182 GLY A O 1
ATOM 1377 N N . PRO A 1 183 ? -4.833 0.337 25.045 1.00 82.94 183 PRO A N 1
ATOM 1378 C CA . PRO A 1 183 ? -3.632 1.055 24.622 1.00 82.94 183 PRO A CA 1
ATOM 1379 C C . PRO A 1 183 ? -3.187 0.642 23.206 1.00 82.94 183 PRO A C 1
ATOM 1381 O O . PRO A 1 183 ? -3.618 -0.402 22.693 1.00 82.94 183 PRO A O 1
ATOM 1384 N N . PRO A 1 184 ? -2.361 1.461 22.532 1.00 81.94 184 PRO A N 1
ATOM 1385 C CA . PRO A 1 184 ? -1.843 1.122 21.215 1.00 81.94 184 PRO A CA 1
ATOM 1386 C C . PRO A 1 184 ? -0.802 -0.016 21.277 1.00 81.94 184 PRO A C 1
ATOM 1388 O O . PRO A 1 184 ? -0.095 -0.165 22.278 1.00 81.94 184 PRO A O 1
ATOM 1391 N N . PRO A 1 185 ? -0.676 -0.824 20.207 1.00 84.81 185 PRO A N 1
ATOM 1392 C CA . PRO A 1 185 ? 0.253 -1.945 20.162 1.00 84.81 185 PRO A CA 1
ATOM 1393 C C . PRO A 1 185 ? 1.717 -1.483 20.103 1.00 84.81 185 PRO A C 1
ATOM 1395 O O . PRO A 1 185 ? 2.130 -0.689 19.252 1.00 84.81 185 PRO A O 1
ATOM 1398 N N . ALA A 1 186 ? 2.543 -2.049 20.986 1.00 80.44 186 ALA A N 1
ATOM 1399 C CA . ALA A 1 186 ? 3.958 -1.696 21.108 1.00 80.44 186 ALA A CA 1
ATOM 1400 C C . ALA A 1 186 ? 4.834 -2.208 19.946 1.00 80.44 186 ALA A C 1
ATOM 1402 O O . ALA A 1 186 ? 5.934 -1.689 19.735 1.00 80.44 186 ALA A O 1
ATOM 1403 N N . THR A 1 187 ? 4.360 -3.195 19.179 1.00 84.75 187 THR A N 1
ATOM 1404 C CA . THR A 1 187 ? 5.096 -3.844 18.083 1.00 84.75 187 THR A CA 1
ATOM 1405 C C . THR A 1 187 ? 4.205 -4.054 16.860 1.00 84.75 187 THR A C 1
ATOM 1407 O O . THR A 1 187 ? 2.981 -4.084 16.966 1.00 84.75 187 THR A O 1
ATOM 1410 N N . ASP A 1 188 ? 4.823 -4.225 15.690 1.00 84.62 188 ASP A N 1
ATOM 1411 C CA . ASP A 1 188 ? 4.094 -4.506 14.446 1.00 84.62 188 ASP A CA 1
ATOM 1412 C C . ASP A 1 188 ? 3.363 -5.862 14.529 1.00 84.62 188 ASP A C 1
ATOM 1414 O O . ASP A 1 188 ? 2.231 -5.981 14.075 1.00 84.62 188 ASP A O 1
ATOM 1418 N N . ALA A 1 189 ? 3.956 -6.861 15.195 1.00 85.44 189 ALA A N 1
ATOM 1419 C CA . ALA A 1 189 ? 3.311 -8.153 15.440 1.00 85.44 189 ALA A CA 1
ATOM 1420 C C . ALA A 1 189 ? 2.051 -8.020 16.314 1.00 85.44 189 ALA A C 1
ATOM 1422 O O . ALA A 1 189 ? 1.029 -8.630 16.017 1.00 85.44 189 ALA A O 1
ATOM 1423 N N . ALA A 1 190 ? 2.093 -7.175 17.351 1.00 84.75 190 ALA A N 1
ATOM 1424 C CA . ALA A 1 190 ? 0.924 -6.898 18.184 1.00 84.75 190 ALA A CA 1
ATOM 1425 C C . ALA A 1 190 ? -0.170 -6.131 17.419 1.00 84.75 190 ALA A C 1
ATOM 1427 O O . ALA A 1 190 ? -1.350 -6.312 17.702 1.00 84.75 190 ALA A O 1
ATOM 1428 N N . LEU A 1 191 ? 0.202 -5.294 16.443 1.00 86.75 191 LEU A N 1
ATOM 1429 C CA . LEU A 1 191 ? -0.755 -4.620 15.562 1.00 86.75 191 LEU A CA 1
ATOM 1430 C C . LEU A 1 191 ? -1.460 -5.608 14.621 1.00 86.75 191 LEU A C 1
ATOM 1432 O O . LEU A 1 191 ? -2.664 -5.482 14.419 1.00 86.75 191 LEU A O 1
ATOM 1436 N N . ILE A 1 192 ? -0.731 -6.586 14.076 1.00 88.25 192 ILE A N 1
ATOM 1437 C CA . ILE A 1 192 ? -1.310 -7.643 13.231 1.00 88.25 192 ILE A CA 1
ATOM 1438 C C . ILE A 1 192 ? -2.268 -8.508 14.055 1.00 88.25 192 ILE A C 1
ATOM 1440 O O . ILE A 1 192 ? -3.423 -8.655 13.675 1.00 88.25 192 ILE A O 1
ATOM 1444 N N . ALA A 1 193 ? -1.842 -8.964 15.237 1.00 87.62 193 ALA A N 1
ATOM 1445 C CA . ALA A 1 193 ? -2.705 -9.733 16.133 1.00 87.62 193 ALA A CA 1
ATOM 1446 C C . ALA A 1 193 ? -3.971 -8.955 16.542 1.00 87.62 193 ALA A C 1
ATOM 1448 O O . ALA A 1 193 ? -5.053 -9.527 16.626 1.00 87.62 193 ALA A O 1
ATOM 1449 N N . LEU A 1 194 ? -3.859 -7.637 16.764 1.00 89.06 194 LEU A N 1
ATOM 1450 C CA . LEU A 1 194 ? -5.016 -6.777 17.024 1.00 89.06 194 LEU A CA 1
ATOM 1451 C C . LEU A 1 194 ? -5.998 -6.774 15.844 1.00 89.06 194 LEU A C 1
ATOM 1453 O O . LEU A 1 194 ? -7.201 -6.853 16.073 1.00 89.06 194 LEU A O 1
ATOM 1457 N N . ALA A 1 195 ? -5.504 -6.676 14.607 1.00 88.50 195 ALA A N 1
ATOM 1458 C CA . ALA A 1 195 ? -6.347 -6.725 13.414 1.00 88.50 195 ALA A CA 1
ATOM 1459 C C . ALA A 1 195 ? -7.065 -8.079 13.295 1.00 88.50 195 ALA A C 1
ATOM 1461 O O . ALA A 1 195 ? -8.285 -8.102 13.157 1.00 88.50 195 ALA A O 1
ATOM 1462 N N . ASP A 1 196 ? -6.336 -9.186 13.467 1.00 89.25 196 ASP A N 1
ATOM 1463 C CA . ASP A 1 196 ? -6.900 -10.539 13.400 1.00 89.25 196 ASP A CA 1
ATOM 1464 C C . ASP A 1 196 ? -8.005 -10.755 14.449 1.00 89.25 196 ASP A C 1
ATOM 1466 O O . ASP A 1 196 ? -9.050 -11.341 14.153 1.00 89.25 196 ASP A O 1
ATOM 1470 N N . HIS A 1 197 ? -7.808 -10.252 15.673 1.00 88.50 197 HIS A N 1
ATOM 1471 C CA . HIS A 1 197 ? -8.813 -10.324 16.735 1.00 88.50 197 HIS A CA 1
ATOM 1472 C C . HIS A 1 197 ? -10.042 -9.443 16.457 1.00 88.50 197 HIS A C 1
ATOM 1474 O O . HIS A 1 197 ? -11.161 -9.858 16.759 1.00 88.50 197 HIS A O 1
ATOM 1480 N N . LEU A 1 198 ? -9.869 -8.251 15.872 1.00 89.88 198 LEU A N 1
ATOM 1481 C CA . LEU A 1 198 ? -10.992 -7.391 15.471 1.00 89.88 198 LEU A CA 1
ATOM 1482 C C . LEU A 1 198 ? -11.811 -8.030 14.339 1.00 89.88 198 LEU A C 1
ATOM 1484 O O . LEU A 1 198 ? -13.040 -8.035 14.408 1.00 89.88 198 LEU A O 1
ATOM 1488 N N . ASP A 1 199 ? -11.147 -8.631 13.351 1.00 88.44 199 ASP A N 1
ATOM 1489 C CA . ASP A 1 199 ? -11.806 -9.343 12.251 1.00 88.44 199 ASP A CA 1
ATOM 1490 C C . ASP A 1 199 ? -12.517 -10.614 12.735 1.00 88.44 199 ASP A C 1
ATOM 1492 O O . ASP A 1 199 ? -13.574 -10.984 12.216 1.00 88.44 199 ASP A O 1
ATOM 1496 N N . ALA A 1 200 ? -11.948 -11.312 13.723 1.00 86.06 200 ALA A N 1
ATOM 1497 C CA . ALA A 1 200 ? -12.607 -12.440 14.377 1.00 86.06 200 ALA A CA 1
ATOM 1498 C C . ALA A 1 200 ? -13.879 -11.998 15.107 1.00 86.06 200 ALA A C 1
ATOM 1500 O O . ALA A 1 200 ? -14.921 -12.621 14.910 1.00 86.06 200 ALA A O 1
ATOM 1501 N N . LEU A 1 201 ? -13.817 -10.892 15.856 1.00 86.31 201 LEU A N 1
ATOM 1502 C CA . LEU A 1 201 ? -14.977 -10.321 16.539 1.00 86.31 201 LEU A CA 1
ATOM 1503 C C . LEU A 1 201 ? -16.075 -9.905 15.548 1.00 86.31 201 LEU A C 1
ATOM 1505 O O . LEU A 1 201 ? -17.244 -10.211 15.769 1.00 86.31 201 LEU A O 1
ATOM 1509 N N . GLU A 1 202 ? -15.725 -9.232 14.445 1.00 86.44 202 GLU A N 1
ATOM 1510 C CA . GLU A 1 202 ? -16.713 -8.846 13.426 1.00 86.44 202 GLU A CA 1
ATOM 1511 C C . GLU A 1 202 ? -17.399 -10.074 12.819 1.00 86.44 202 GLU A C 1
ATOM 1513 O O . GLU A 1 202 ? -18.619 -10.080 12.624 1.00 86.44 202 GLU A O 1
ATOM 1518 N N . ARG A 1 203 ? -16.632 -11.134 12.543 1.00 86.31 203 ARG A N 1
ATOM 1519 C CA . ARG A 1 203 ? -17.195 -12.399 12.065 1.00 86.31 203 ARG A CA 1
ATOM 1520 C C . ARG A 1 203 ? -18.135 -13.006 13.097 1.00 86.31 203 ARG A C 1
ATOM 1522 O O . ARG A 1 203 ? -19.221 -13.416 12.708 1.00 86.31 203 ARG A O 1
ATOM 1529 N N . GLU A 1 204 ? -17.764 -13.035 14.370 1.00 85.50 204 GLU A N 1
ATOM 1530 C CA . GLU A 1 204 ? -18.603 -13.597 15.432 1.00 85.50 204 GLU A CA 1
ATOM 1531 C C . GLU A 1 204 ? -19.948 -12.865 15.544 1.00 85.50 204 GLU A C 1
ATOM 1533 O O . GLU A 1 204 ? -20.998 -13.499 15.515 1.00 85.50 204 GLU A O 1
ATOM 1538 N N . VAL A 1 205 ? -19.933 -11.526 15.535 1.00 85.12 205 VAL A N 1
ATOM 1539 C CA . VAL A 1 205 ? -21.157 -10.704 15.593 1.00 85.12 205 VAL A CA 1
ATOM 1540 C C . VAL A 1 205 ? -22.047 -10.900 14.362 1.00 85.12 205 VAL A C 1
ATOM 1542 O O . VAL A 1 205 ? -23.263 -10.808 14.467 1.00 85.12 205 VAL A O 1
ATOM 1545 N N . ARG A 1 206 ? -21.469 -11.179 13.187 1.00 84.69 206 ARG A N 1
ATOM 1546 C CA . ARG A 1 206 ? -22.235 -11.414 11.951 1.00 84.69 206 ARG A CA 1
ATOM 1547 C C . ARG A 1 206 ? -22.919 -12.786 11.910 1.00 84.69 206 ARG A C 1
ATOM 1549 O O . ARG A 1 206 ? -23.877 -12.942 11.159 1.00 84.69 206 ARG A O 1
ATOM 1556 N N . HIS A 1 207 ? -22.395 -13.771 12.639 1.00 82.12 207 HIS A N 1
ATOM 1557 C CA . HIS A 1 207 ? -22.923 -15.141 12.658 1.00 82.12 207 HIS A CA 1
ATOM 1558 C C . HIS A 1 207 ? -23.809 -15.440 13.885 1.00 82.12 207 HIS A C 1
ATOM 1560 O O . HIS A 1 207 ? -24.347 -16.543 13.958 1.00 82.12 207 HIS A O 1
ATOM 1566 N N . SER A 1 208 ? -23.939 -14.488 14.818 1.00 69.25 208 SER A N 1
ATOM 1567 C CA . SER A 1 208 ? -24.828 -14.523 15.994 1.00 69.25 208 SER A CA 1
ATOM 1568 C C . SER A 1 208 ? -26.197 -13.947 15.641 1.00 69.25 208 SER A C 1
ATOM 1570 O O . SER A 1 208 ? -27.212 -14.638 15.879 1.00 69.25 208 SER A O 1
#